Protein AF-A0ABD2RTB3-F1 (afdb_monomer)

Foldseek 3Di:
DADDPVCLVVLVSLLVLLLVLVVDDPPPVVSVNSNVVSLVSLVVCLVVDPDPLSSLSSVVCNVPHPVRDQPLRVLVSVLVSLVPDPPHDPVVSVVSVVVNVVLVVVLVVLLVVLVVVVVVVVCCVVPVQADPCLVVLLVVLCSVPSDPVCSVVSSVSSVVVRVVSRVVSCVPPNDDPVVVVVVVVVVVD

Structure (mmCIF, N/CA/C/O backbone):
data_AF-A0ABD2RTB3-F1
#
_entry.id   AF-A0ABD2RTB3-F1
#
loop_
_atom_site.group_PDB
_atom_site.id
_atom_site.type_symbol
_atom_site.label_atom_id
_atom_site.label_alt_id
_atom_site.label_comp_id
_atom_site.label_asym_id
_atom_site.label_entity_id
_atom_site.label_seq_id
_atom_site.pdbx_PDB_ins_code
_atom_site.Cartn_x
_atom_site.Cartn_y
_atom_site.Cartn_z
_atom_site.occupancy
_atom_site.B_iso_or_equiv
_atom_site.auth_seq_id
_atom_site.auth_comp_id
_atom_site.auth_asym_id
_atom_site.auth_atom_id
_atom_site.pdbx_PDB_model_num
ATOM 1 N N . GLY A 1 1 ? -28.458 20.791 12.649 1.00 72.00 1 GLY A N 1
ATOM 2 C CA . GLY A 1 1 ? -28.365 19.495 13.329 1.00 72.00 1 GLY A CA 1
ATOM 3 C C . GLY A 1 1 ? -26.913 19.158 13.530 1.00 72.00 1 GLY A C 1
ATOM 4 O O . GLY A 1 1 ? -26.347 18.550 12.646 1.00 72.00 1 GLY A O 1
ATOM 5 N N . LYS A 1 2 ? -26.315 19.582 14.648 1.00 83.44 2 LYS A N 1
ATOM 6 C CA . LYS A 1 2 ? -24.920 19.248 14.976 1.00 83.44 2 LYS A CA 1
ATOM 7 C C . LYS A 1 2 ? -24.853 17.899 15.695 1.00 83.44 2 LYS A C 1
ATOM 9 O O . LYS A 1 2 ? -25.836 17.495 16.325 1.00 83.44 2 LYS A O 1
ATOM 14 N N . PHE A 1 3 ? -23.696 17.241 15.645 1.00 89.69 3 PHE A N 1
ATOM 15 C CA . PHE A 1 3 ? -23.421 16.074 16.483 1.00 89.69 3 PHE A CA 1
ATOM 16 C C . PHE A 1 3 ? -23.578 16.431 17.966 1.00 89.69 3 PHE A C 1
ATOM 18 O O . PHE A 1 3 ? -23.213 17.523 18.401 1.00 89.69 3 PHE A O 1
ATOM 25 N N . LYS A 1 4 ? -24.170 15.516 18.741 1.00 86.31 4 LYS A N 1
ATOM 26 C CA . LYS A 1 4 ? -24.373 15.718 20.179 1.00 86.31 4 LYS A CA 1
ATOM 27 C C . LYS A 1 4 ? -23.021 15.701 20.885 1.00 86.31 4 LYS A C 1
ATOM 29 O O . LYS A 1 4 ? -22.257 14.758 20.700 1.00 86.31 4 LYS A O 1
ATOM 34 N N . GLU A 1 5 ? -22.777 16.662 21.771 1.00 81.25 5 GLU A N 1
ATOM 35 C CA . GLU A 1 5 ? -21.548 16.706 22.579 1.00 81.25 5 GLU A CA 1
ATOM 36 C C . GLU A 1 5 ? -21.357 15.443 23.425 1.00 81.25 5 GLU A C 1
ATOM 38 O O . GLU A 1 5 ? -20.234 15.023 23.663 1.00 81.25 5 GLU A O 1
ATOM 43 N N . THR A 1 6 ? -22.435 14.752 23.805 1.00 84.50 6 THR A N 1
ATOM 44 C CA . THR A 1 6 ? -22.351 13.480 24.539 1.00 84.50 6 THR A CA 1
ATOM 45 C C . THR A 1 6 ? -21.590 12.387 23.784 1.00 84.50 6 THR A C 1
ATOM 47 O O . THR A 1 6 ? -21.065 11.481 24.422 1.00 84.50 6 THR A O 1
ATOM 50 N N . VAL A 1 7 ? -21.517 12.462 22.446 1.00 83.31 7 VAL A N 1
ATOM 51 C CA . VAL A 1 7 ? -20.750 11.521 21.606 1.00 83.31 7 VAL A CA 1
ATOM 52 C C . VAL A 1 7 ? -19.245 11.657 21.855 1.00 83.31 7 VAL A C 1
ATOM 54 O O . VAL A 1 7 ? -18.504 10.702 21.666 1.00 83.31 7 VAL A O 1
ATOM 57 N N . THR A 1 8 ? -18.785 12.809 22.348 1.00 85.69 8 THR A N 1
ATOM 58 C CA . THR A 1 8 ? -17.354 13.073 22.573 1.00 85.69 8 THR A CA 1
ATOM 59 C C . THR A 1 8 ? -16.739 12.230 23.692 1.00 85.69 8 THR A C 1
ATOM 61 O O . THR A 1 8 ? -15.528 12.026 23.712 1.00 85.69 8 THR A O 1
ATOM 64 N N . ASN A 1 9 ? -17.570 11.683 24.585 1.00 87.69 9 ASN A N 1
ATOM 65 C CA . ASN A 1 9 ? -17.131 10.800 25.665 1.00 87.69 9 ASN A CA 1
ATOM 66 C C . ASN A 1 9 ? -16.846 9.366 25.184 1.00 87.69 9 ASN A C 1
ATOM 68 O O . ASN A 1 9 ? -16.162 8.616 25.879 1.00 87.69 9 ASN A O 1
ATOM 72 N N . ASP A 1 10 ? -17.370 8.973 24.019 1.00 93.06 10 ASP A N 1
ATOM 73 C CA . ASP A 1 10 ? -17.144 7.657 23.425 1.00 93.06 10 ASP A CA 1
ATOM 74 C C . ASP A 1 10 ? -16.030 7.734 22.376 1.00 93.06 10 ASP A C 1
ATOM 76 O O . ASP A 1 10 ? -16.262 7.918 21.181 1.00 93.06 10 ASP A O 1
ATOM 80 N N . VAL A 1 11 ? -14.790 7.588 22.840 1.00 93.69 11 VAL A N 1
ATOM 81 C CA . VAL A 1 11 ? -13.587 7.646 21.993 1.00 93.69 11 VAL A CA 1
ATOM 82 C C . VAL A 1 11 ? -13.609 6.587 20.892 1.00 93.69 11 VAL A C 1
ATOM 84 O O . VAL A 1 11 ? -13.185 6.852 19.768 1.00 93.69 11 VAL A O 1
ATOM 87 N N . GLN A 1 12 ? -14.118 5.391 21.191 1.00 93.69 12 GLN A N 1
ATOM 88 C CA . GLN A 1 12 ? -14.174 4.298 20.224 1.00 93.69 12 GLN A CA 1
ATOM 89 C C . GLN A 1 12 ? -15.264 4.544 19.172 1.00 93.69 12 GLN A C 1
ATOM 91 O O . GLN A 1 12 ? -15.049 4.286 17.983 1.00 93.69 12 GLN A O 1
ATOM 96 N N . GLY A 1 13 ? -16.401 5.106 19.586 1.00 95.69 13 GLY A N 1
ATOM 97 C CA . GLY A 1 13 ? -17.440 5.605 18.689 1.00 95.69 13 GLY A CA 1
ATOM 98 C C . GLY A 1 13 ? -16.937 6.732 17.783 1.00 95.69 13 GLY A C 1
ATOM 99 O O . GL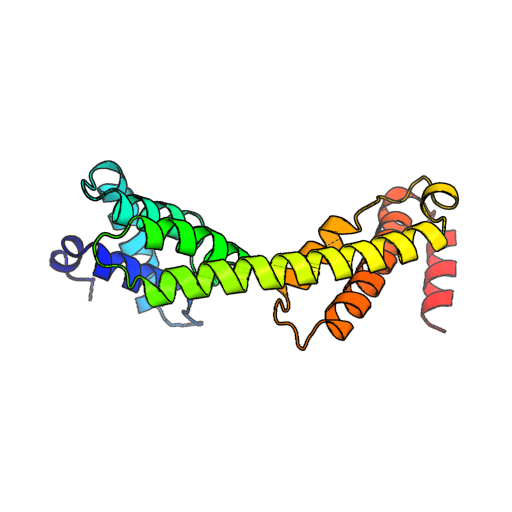Y A 1 13 ? -17.163 6.685 16.573 1.00 95.69 13 GLY A O 1
ATOM 100 N N . LEU A 1 14 ? -16.188 7.697 18.331 1.00 96.62 14 LEU A N 1
ATOM 101 C CA . LEU A 1 14 ? -15.546 8.766 17.554 1.00 96.62 14 LEU A CA 1
ATOM 102 C C . LEU A 1 14 ? -14.559 8.215 16.523 1.00 96.62 14 LEU A C 1
ATOM 104 O O . LEU A 1 14 ? -14.602 8.626 15.367 1.00 96.62 14 LEU A O 1
ATOM 108 N N . LEU A 1 15 ? -13.699 7.274 16.920 1.00 97.12 15 LEU A N 1
ATOM 109 C CA . LEU A 1 15 ? -12.742 6.633 16.018 1.00 97.12 15 LEU A CA 1
ATOM 110 C C . LEU A 1 15 ? -13.452 5.856 14.899 1.00 97.12 15 LEU A C 1
ATOM 112 O O . LEU A 1 15 ? -13.062 5.930 13.736 1.00 97.12 15 LEU A O 1
ATOM 116 N N . SER A 1 16 ? -14.540 5.160 15.228 1.00 97.69 16 SER A N 1
ATOM 117 C CA . SER A 1 16 ? -15.345 4.437 14.236 1.00 97.69 16 SER A CA 1
ATOM 118 C C . SER A 1 16 ? -16.019 5.391 13.245 1.00 97.69 16 SER A C 1
ATOM 120 O O . SER A 1 16 ? -16.038 5.124 12.044 1.00 97.69 16 SER A O 1
ATOM 122 N N . LEU A 1 17 ? -16.545 6.522 13.728 1.00 97.56 17 LEU A N 1
ATOM 123 C CA . LEU A 1 17 ? -17.141 7.558 12.883 1.00 97.56 17 LEU A CA 1
ATOM 124 C C . LEU A 1 17 ? -16.088 8.247 12.001 1.00 97.56 17 LEU A C 1
ATOM 126 O O . LEU A 1 17 ? -16.362 8.504 10.830 1.00 97.56 17 LEU A O 1
ATOM 130 N N . TYR A 1 18 ? -14.885 8.485 12.532 1.00 98.06 18 TYR A N 1
ATOM 131 C CA . TYR A 1 18 ? -13.741 8.992 11.776 1.00 98.06 18 TYR A CA 1
ATOM 132 C C . TYR A 1 18 ? -13.426 8.075 10.590 1.00 98.06 18 TYR A C 1
ATOM 134 O O . TYR A 1 18 ? -13.451 8.521 9.443 1.00 98.06 18 TYR A O 1
ATOM 142 N N . GLU A 1 19 ? -13.233 6.777 10.834 1.00 98.25 19 GLU A N 1
ATOM 143 C CA . GLU A 1 19 ? -12.938 5.809 9.771 1.00 98.25 19 GLU A CA 1
ATOM 144 C C . GLU A 1 19 ? -14.079 5.693 8.751 1.00 98.25 19 GLU A C 1
ATOM 146 O O . GLU A 1 19 ? -13.837 5.654 7.543 1.00 98.25 19 GLU A O 1
ATOM 151 N N . ALA A 1 20 ? -15.335 5.708 9.213 1.00 98.19 20 ALA A N 1
ATOM 152 C CA . ALA A 1 20 ? -16.505 5.688 8.339 1.00 98.19 20 ALA A CA 1
ATOM 153 C C . ALA A 1 20 ? -16.591 6.938 7.446 1.00 98.19 20 ALA A C 1
ATOM 155 O O . ALA A 1 20 ? -16.924 6.833 6.267 1.00 98.19 20 ALA A O 1
ATOM 156 N N . SER A 1 21 ? -16.242 8.117 7.966 1.00 97.88 21 SER A N 1
ATOM 157 C CA . SER A 1 21 ? -16.291 9.377 7.209 1.00 97.88 21 SER A CA 1
ATOM 158 C C . SER A 1 21 ? -15.274 9.450 6.056 1.00 97.88 21 SER A C 1
ATOM 160 O O . SER A 1 21 ? -15.466 10.205 5.098 1.00 97.88 21 SER A O 1
ATOM 162 N N . HIS A 1 22 ? -14.228 8.614 6.071 1.00 97.88 22 HIS A N 1
ATOM 163 C CA . HIS A 1 22 ? -13.297 8.454 4.942 1.00 97.88 22 HIS A CA 1
ATOM 164 C C . HIS A 1 22 ? -13.867 7.628 3.781 1.00 97.88 22 HIS A C 1
ATOM 166 O O . HIS A 1 22 ? -13.254 7.570 2.715 1.00 97.88 22 HIS A O 1
ATOM 172 N N . LEU A 1 23 ? -15.036 6.999 3.953 1.00 97.62 23 LEU A N 1
ATOM 173 C CA . LEU A 1 23 ? -15.777 6.324 2.879 1.00 97.62 23 LEU A CA 1
ATOM 174 C C . LEU A 1 23 ? -16.795 7.227 2.170 1.00 97.62 23 LEU A C 1
ATOM 176 O O . LEU A 1 23 ? -17.450 6.750 1.242 1.00 97.62 23 LEU A O 1
ATOM 180 N N . ARG A 1 24 ? -16.926 8.491 2.590 1.00 97.19 24 ARG A N 1
ATOM 181 C CA . ARG A 1 24 ? -17.917 9.421 2.041 1.00 97.19 24 ARG A CA 1
ATOM 182 C C . ARG A 1 24 ? -17.803 9.602 0.528 1.00 97.19 24 ARG A C 1
ATOM 184 O O . ARG A 1 24 ? -16.709 9.544 -0.043 1.00 97.19 24 ARG A O 1
ATOM 191 N N . VAL A 1 25 ? -18.934 9.883 -0.106 1.00 96.94 25 VAL A N 1
ATOM 192 C CA . VAL A 1 25 ? -19.039 10.264 -1.518 1.00 96.94 25 VAL A CA 1
ATOM 193 C C . VAL A 1 25 ? -19.439 11.736 -1.663 1.00 96.94 25 VAL A C 1
ATOM 195 O O . VAL A 1 25 ? -19.538 12.477 -0.686 1.00 96.94 25 VAL A O 1
ATOM 198 N N . ARG A 1 26 ? -19.595 12.196 -2.910 1.00 96.81 26 ARG A N 1
ATOM 199 C CA . ARG A 1 26 ? -20.037 13.570 -3.187 1.00 96.81 26 ARG A CA 1
ATOM 200 C C . ARG A 1 26 ? -21.426 13.806 -2.595 1.00 96.81 26 ARG A C 1
ATOM 202 O O . ARG A 1 26 ? -22.250 12.898 -2.589 1.00 96.81 26 ARG A O 1
ATOM 209 N N . ASP A 1 27 ? -21.647 15.036 -2.141 1.00 95.69 27 ASP A N 1
ATOM 210 C CA . ASP A 1 27 ? -22.925 15.531 -1.617 1.00 95.69 27 ASP A CA 1
ATOM 211 C C . ASP A 1 27 ? -23.380 14.895 -0.282 1.00 95.69 27 ASP A C 1
ATOM 213 O O . ASP A 1 27 ? -24.517 15.077 0.148 1.00 95.69 27 ASP A O 1
ATOM 217 N N . GLU A 1 28 ? -22.481 14.208 0.437 1.00 97.31 28 GLU A N 1
ATOM 218 C CA . GLU A 1 28 ? -22.715 13.717 1.804 1.00 97.31 28 GLU A CA 1
ATOM 219 C C . GLU A 1 28 ? -22.217 14.718 2.865 1.00 97.31 28 GLU A C 1
ATOM 221 O O . GLU A 1 28 ? -21.271 14.445 3.609 1.00 97.31 28 GLU A O 1
ATOM 226 N N . GLU A 1 29 ? -22.867 15.887 2.957 1.00 96.25 29 GLU A N 1
ATOM 227 C CA . GLU A 1 29 ? -22.485 16.980 3.880 1.00 96.25 29 GLU A CA 1
ATOM 228 C C . GLU A 1 29 ? -22.327 16.510 5.337 1.00 96.25 29 GLU A C 1
ATOM 230 O O . GLU A 1 29 ? -21.379 16.889 6.023 1.00 96.25 29 GLU A O 1
ATOM 235 N N . ILE A 1 30 ? -23.199 15.604 5.795 1.00 96.50 30 ILE A N 1
ATOM 236 C CA . ILE A 1 30 ? -23.146 15.056 7.157 1.00 96.50 30 ILE A CA 1
ATOM 237 C C . ILE A 1 30 ? -21.841 14.302 7.453 1.00 96.50 30 ILE A C 1
ATOM 239 O O . ILE A 1 30 ? -21.379 14.317 8.594 1.00 96.50 30 ILE A O 1
ATOM 243 N N . LEU A 1 31 ? -21.227 13.651 6.457 1.00 97.19 31 LEU A N 1
ATOM 244 C CA . LEU A 1 31 ? -19.958 12.941 6.640 1.00 97.19 31 LEU A CA 1
AT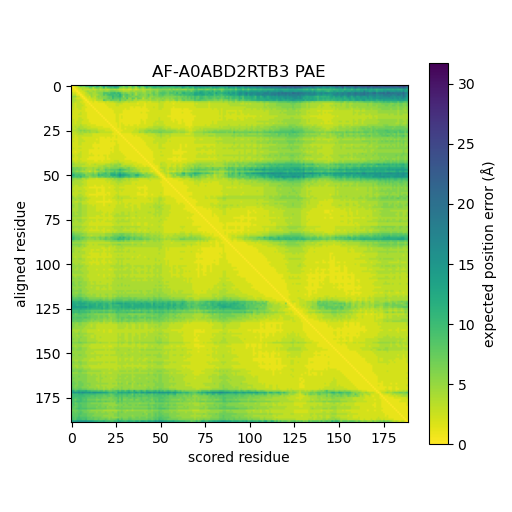OM 245 C C . LEU A 1 31 ? -18.749 13.877 6.545 1.00 97.19 31 LEU A C 1
ATOM 247 O O . LEU A 1 31 ? -17.733 13.603 7.180 1.00 97.19 31 LEU A O 1
ATOM 251 N N . GLU A 1 32 ? -18.857 14.996 5.825 1.00 96.75 32 GLU A N 1
ATOM 252 C CA . GLU A 1 32 ? -17.848 16.064 5.868 1.00 96.75 32 GLU A CA 1
ATOM 253 C C . GLU A 1 32 ? -17.836 16.746 7.249 1.00 96.75 32 GLU A C 1
ATOM 255 O O . GLU A 1 32 ? -16.777 16.932 7.861 1.00 96.75 32 GLU A O 1
ATOM 260 N N . GLU A 1 33 ? -19.025 17.029 7.796 1.00 96.25 33 GLU A N 1
ATOM 261 C CA . GLU A 1 33 ? -19.177 17.505 9.173 1.00 96.25 33 GLU A CA 1
ATOM 262 C C . GLU A 1 33 ? -18.658 16.473 10.185 1.00 96.25 33 GLU A C 1
ATOM 264 O O . GLU A 1 33 ? -17.962 16.843 11.132 1.00 96.25 33 GLU A O 1
ATOM 269 N N . ALA A 1 34 ? -18.949 15.180 9.980 1.00 96.81 34 ALA A N 1
ATOM 270 C CA . ALA A 1 34 ? -18.477 14.102 10.850 1.00 96.81 34 ALA A CA 1
ATOM 271 C C . ALA A 1 34 ? -16.949 13.995 10.861 1.00 96.81 34 ALA A C 1
ATOM 273 O O . ALA A 1 34 ? -16.360 13.834 11.932 1.00 96.81 34 ALA A O 1
ATOM 274 N N . LEU A 1 35 ? -16.300 14.108 9.699 1.00 97.31 35 LEU A N 1
ATOM 275 C CA . LEU A 1 35 ? -14.842 14.067 9.609 1.00 97.31 35 LEU A CA 1
ATOM 276 C C . LEU A 1 35 ? -14.222 15.234 10.386 1.00 97.31 35 LEU A C 1
ATOM 278 O O . LEU A 1 35 ? -13.362 15.023 11.238 1.00 97.31 35 LEU A O 1
ATOM 282 N N . THR A 1 36 ? -14.704 16.457 10.148 1.00 96.44 36 THR A N 1
ATOM 283 C CA . THR A 1 36 ? -14.207 17.655 10.847 1.00 96.44 36 THR A CA 1
ATOM 284 C C . THR A 1 36 ? -14.428 17.551 12.358 1.00 96.44 36 THR A C 1
ATOM 286 O O . THR A 1 36 ? -13.528 17.833 13.156 1.00 96.44 36 THR A O 1
ATOM 289 N N . PHE A 1 37 ? -15.617 17.099 12.764 1.00 96.44 37 PHE A N 1
ATOM 290 C CA . PHE A 1 37 ? -15.975 16.901 14.164 1.00 96.44 37 PHE A CA 1
ATOM 291 C C . PHE A 1 37 ? -15.070 15.862 14.834 1.00 96.44 37 PHE A C 1
ATOM 293 O O . PHE A 1 37 ? -14.528 16.126 15.907 1.00 96.44 37 PHE A O 1
ATOM 300 N N . THR A 1 38 ? -14.879 14.698 14.213 1.00 97.19 38 THR A N 1
ATOM 301 C CA . THR A 1 38 ? -14.088 13.607 14.797 1.00 97.19 38 THR A CA 1
ATOM 302 C C . THR A 1 38 ? -12.599 13.928 14.860 1.00 97.19 38 THR A C 1
ATOM 304 O O . THR A 1 38 ? -12.015 13.682 15.910 1.00 97.19 38 THR A O 1
ATOM 307 N N . ILE A 1 39 ? -12.002 14.546 13.829 1.00 97.31 39 ILE A N 1
ATOM 308 C CA . ILE A 1 39 ? -10.598 15.009 13.864 1.00 97.31 39 ILE A CA 1
ATOM 309 C C . ILE A 1 39 ? -10.373 15.917 15.075 1.00 97.31 39 ILE A C 1
ATOM 311 O O . ILE A 1 39 ? -9.536 15.613 15.922 1.00 97.31 39 ILE A O 1
ATOM 315 N N . THR A 1 40 ? -11.188 16.970 15.201 1.00 96.06 40 THR A N 1
ATOM 316 C CA . THR A 1 40 ? -11.067 17.963 16.282 1.00 96.06 40 THR A CA 1
ATOM 317 C C . THR A 1 40 ? -11.065 17.305 17.664 1.00 96.06 40 THR A C 1
ATOM 319 O O . THR A 1 40 ? -10.230 17.609 18.516 1.00 96.06 40 THR A O 1
ATOM 322 N N . HIS A 1 41 ? -11.996 16.376 17.898 1.00 95.62 41 HIS A N 1
ATOM 323 C CA . HIS A 1 41 ? -12.130 15.742 19.206 1.00 95.62 41 HIS A CA 1
ATOM 324 C C . HIS A 1 41 ? -11.046 14.693 19.454 1.00 95.62 41 HIS A C 1
ATOM 326 O O . HIS A 1 41 ? -10.470 14.693 20.541 1.00 95.62 41 HIS A O 1
ATOM 332 N N . LEU A 1 42 ? -10.718 13.851 18.468 1.00 96.44 42 LEU A N 1
ATOM 333 C CA . LEU A 1 42 ? -9.671 12.832 18.593 1.00 96.44 42 LEU A CA 1
ATOM 334 C C . LEU A 1 42 ? -8.296 13.466 18.864 1.00 96.44 42 LEU A C 1
ATOM 336 O O . LEU A 1 42 ? -7.591 13.008 19.764 1.00 96.44 42 LEU A O 1
ATOM 340 N N . GLU A 1 43 ? -7.944 14.556 18.176 1.00 96.44 43 GLU A N 1
ATOM 341 C CA . GLU A 1 43 ? -6.702 15.307 18.427 1.00 96.44 43 GLU A CA 1
ATOM 342 C C . GLU A 1 43 ? -6.658 15.910 19.837 1.00 96.44 43 GLU A C 1
ATOM 344 O O . GLU A 1 43 ? -5.615 15.891 20.493 1.00 96.44 43 GLU A O 1
ATOM 349 N N . SER A 1 44 ? -7.793 16.404 20.341 1.00 94.44 44 SER A N 1
ATOM 350 C CA . SER A 1 44 ? -7.858 17.012 21.676 1.00 94.44 44 SER A CA 1
ATOM 351 C C . SER A 1 44 ? -7.680 16.001 22.818 1.00 94.44 44 SER A C 1
ATOM 353 O O . SER A 1 44 ? -7.127 16.342 23.867 1.00 94.44 44 SER A O 1
ATOM 355 N N . ILE A 1 45 ? -8.121 14.752 22.627 1.00 93.81 45 ILE A N 1
ATOM 356 C CA . ILE A 1 45 ? -8.134 13.731 23.687 1.00 93.81 45 ILE A CA 1
ATOM 357 C C . ILE A 1 45 ? -6.942 12.773 23.635 1.00 93.81 45 ILE A C 1
ATOM 359 O O . ILE A 1 45 ? -6.602 12.204 24.672 1.00 93.81 45 ILE A O 1
ATOM 363 N N . VAL A 1 46 ? -6.289 12.586 22.478 1.00 93.19 46 VAL A N 1
ATOM 364 C CA . VAL A 1 46 ? -5.264 11.537 22.276 1.00 93.19 46 VAL A CA 1
ATOM 365 C C . VAL A 1 46 ? -4.107 11.615 23.279 1.00 93.19 46 VAL A C 1
ATOM 367 O O . VAL A 1 46 ? -3.610 10.589 23.750 1.00 93.19 46 VAL A O 1
ATOM 370 N N . SER A 1 47 ? -3.697 12.824 23.671 1.00 90.56 47 SER A N 1
ATOM 371 C CA . SER A 1 47 ? -2.635 13.041 24.661 1.00 90.56 47 SER A CA 1
ATOM 372 C C . SER A 1 47 ? -3.022 12.522 26.051 1.00 90.56 47 SER A C 1
ATOM 374 O O . SER A 1 47 ? -2.171 11.942 26.732 1.00 90.56 47 SER A O 1
ATOM 376 N N . ASN A 1 48 ? -4.304 12.637 26.408 1.00 90.69 48 ASN A N 1
ATOM 377 C CA . ASN A 1 48 ? -4.881 12.335 27.719 1.00 90.69 48 ASN A CA 1
ATOM 378 C C . ASN A 1 48 ? -5.437 10.904 27.848 1.00 90.69 48 ASN A C 1
ATOM 380 O O . ASN A 1 48 ? -5.890 10.521 28.926 1.00 90.69 48 ASN A O 1
ATOM 384 N N . LEU A 1 49 ? -5.410 10.099 26.779 1.00 90.19 49 LEU A N 1
ATOM 385 C CA . LEU 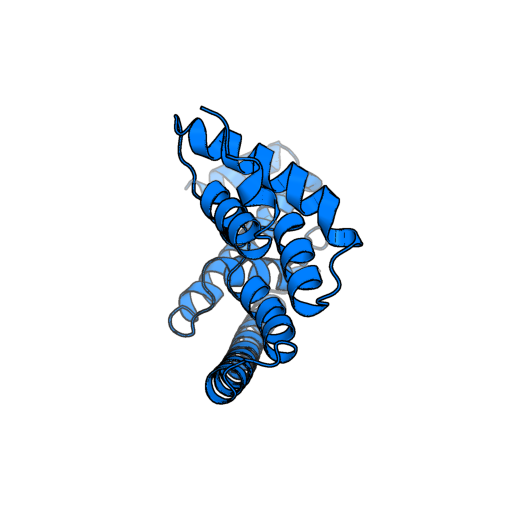A 1 49 ? -5.853 8.704 26.832 1.00 90.19 49 LEU A CA 1
ATOM 386 C C . LEU A 1 49 ? -4.938 7.871 27.739 1.00 90.19 49 LEU A C 1
ATOM 388 O O . LEU A 1 49 ? -3.736 7.756 27.496 1.00 90.19 49 LEU A O 1
ATOM 392 N N . SER A 1 50 ? -5.532 7.255 28.763 1.00 85.50 50 SER A N 1
ATOM 393 C CA . SER A 1 50 ? -4.853 6.354 29.704 1.00 85.50 50 SER A CA 1
ATOM 394 C C . SER A 1 50 ? -4.651 4.942 29.146 1.00 85.50 50 SER A C 1
ATOM 396 O O . SER A 1 50 ? -3.709 4.253 29.530 1.00 85.50 50 SER A O 1
ATOM 398 N N . ASN A 1 51 ? -5.515 4.504 28.225 1.00 83.06 51 ASN A N 1
ATOM 399 C CA . ASN A 1 51 ? -5.383 3.218 27.549 1.00 83.06 51 ASN A CA 1
ATOM 400 C C . ASN A 1 51 ? -4.349 3.321 26.417 1.00 83.06 51 ASN A C 1
ATOM 402 O O . ASN A 1 51 ? -4.609 3.938 25.383 1.00 83.06 51 ASN A O 1
ATOM 406 N N . ASN A 1 52 ? -3.195 2.674 26.601 1.00 85.00 52 ASN A N 1
ATOM 407 C CA . ASN A 1 52 ? -2.102 2.689 25.629 1.00 85.00 52 ASN A CA 1
ATOM 408 C C . ASN A 1 52 ? -2.493 2.088 24.269 1.00 85.00 52 ASN A C 1
ATOM 410 O O . ASN A 1 52 ? -2.096 2.633 23.243 1.00 85.00 52 ASN A O 1
ATOM 414 N N . SER A 1 53 ? -3.284 1.008 24.236 1.00 86.00 53 SER A N 1
ATOM 415 C CA . SER A 1 53 ? -3.711 0.376 22.977 1.00 86.00 53 SER A CA 1
ATOM 416 C C . SER A 1 53 ? -4.615 1.310 22.175 1.00 86.00 53 SER A C 1
ATOM 418 O O . SER A 1 53 ? -4.349 1.575 21.005 1.00 86.00 53 SER A O 1
ATOM 420 N N . LEU A 1 54 ? -5.642 1.874 22.820 1.00 89.44 54 LEU A N 1
ATOM 421 C CA . LEU A 1 54 ? -6.568 2.808 22.173 1.00 89.44 54 LEU A CA 1
ATOM 422 C C . LEU A 1 54 ? -5.857 4.095 21.731 1.00 89.44 54 LEU A C 1
ATOM 424 O O . LEU A 1 54 ? -6.133 4.624 20.659 1.00 89.44 54 LEU A O 1
ATOM 428 N N . LYS A 1 55 ? -4.902 4.581 22.529 1.00 92.75 55 LYS A N 1
ATOM 429 C CA . LYS A 1 55 ? -4.076 5.739 22.173 1.00 92.75 55 LYS A CA 1
ATOM 430 C C . LYS A 1 55 ? -3.267 5.500 20.900 1.00 92.75 55 LYS A C 1
ATOM 432 O O . LYS A 1 55 ? -3.206 6.387 20.049 1.00 92.75 55 LYS A O 1
ATOM 437 N N . VAL A 1 56 ? -2.666 4.317 20.755 1.00 92.50 56 VAL A N 1
ATOM 438 C CA . VAL A 1 56 ? -1.951 3.936 19.529 1.00 92.50 56 VAL A CA 1
ATOM 439 C C . VAL A 1 56 ? -2.918 3.844 18.349 1.00 92.50 56 VAL A C 1
ATOM 441 O O . VAL A 1 56 ? -2.610 4.395 17.299 1.00 92.50 56 VAL A O 1
ATOM 444 N N . GLU A 1 57 ? -4.097 3.238 18.515 1.00 93.31 57 GLU A N 1
ATOM 445 C CA . GLU A 1 57 ? -5.110 3.162 17.448 1.00 93.31 57 GLU A CA 1
ATOM 446 C C . GLU A 1 57 ? -5.544 4.541 16.946 1.00 93.31 57 GLU A C 1
ATOM 448 O O . GLU A 1 57 ? -5.512 4.789 15.742 1.00 93.31 57 GLU A O 1
ATOM 453 N N . VAL A 1 58 ? -5.879 5.460 17.857 1.00 95.56 58 VAL A N 1
ATOM 454 C CA . VAL A 1 58 ? -6.261 6.836 17.502 1.00 95.56 58 VAL A CA 1
ATOM 455 C C . VAL A 1 58 ? -5.111 7.567 16.805 1.00 95.56 58 VAL A C 1
ATOM 457 O O . VAL A 1 58 ? -5.329 8.235 15.798 1.00 95.56 58 VAL A O 1
ATOM 460 N N . THR A 1 59 ? -3.881 7.419 17.305 1.00 95.44 59 THR A N 1
ATOM 461 C CA . THR A 1 59 ? -2.697 8.063 16.709 1.00 95.44 59 THR A CA 1
ATOM 462 C C . THR A 1 59 ? -2.436 7.554 15.290 1.00 95.44 59 THR A C 1
ATOM 464 O O . THR A 1 59 ? -2.178 8.344 14.382 1.00 95.44 59 THR A O 1
ATOM 467 N N . GLU A 1 60 ? -2.521 6.239 15.081 1.00 94.25 60 GLU A N 1
ATOM 468 C CA . GLU A 1 60 ? -2.325 5.630 13.765 1.00 94.25 60 GLU A CA 1
ATOM 469 C C . GLU A 1 60 ? -3.429 6.033 12.783 1.00 94.25 60 GLU A C 1
ATOM 471 O O . GLU A 1 60 ? -3.112 6.378 11.647 1.00 94.25 60 GLU A O 1
ATOM 476 N N . ALA A 1 61 ? -4.693 6.059 13.218 1.00 95.81 61 ALA A N 1
ATOM 477 C CA . ALA A 1 61 ? -5.820 6.473 12.385 1.00 95.81 61 ALA A CA 1
ATOM 478 C C . ALA A 1 61 ? -5.707 7.941 11.949 1.00 95.81 61 ALA A C 1
ATOM 480 O O . ALA A 1 61 ? -5.828 8.226 10.760 1.00 95.81 61 ALA A O 1
ATOM 481 N N . LEU A 1 62 ? -5.390 8.856 12.879 1.00 96.56 62 LEU A N 1
ATOM 482 C CA . LEU A 1 62 ? -5.165 10.277 12.572 1.00 96.56 62 LEU A CA 1
ATOM 483 C C . LEU A 1 62 ? -4.003 10.485 11.588 1.00 96.56 62 LEU A C 1
ATOM 485 O O . LEU A 1 62 ? -4.051 11.403 10.773 1.00 96.56 62 LEU A O 1
ATOM 489 N N . SER A 1 63 ? -2.974 9.631 11.639 1.00 95.94 63 SER A N 1
ATOM 490 C CA . SER A 1 63 ? -1.872 9.666 10.673 1.00 95.94 63 SER A CA 1
ATOM 491 C C . SER A 1 63 ? -2.262 9.094 9.312 1.00 95.94 63 SER A C 1
ATOM 493 O O . SER A 1 63 ? -1.829 9.627 8.292 1.00 95.94 63 SER A O 1
ATOM 495 N N . GLN A 1 64 ? -2.981 7.973 9.282 1.00 95.88 64 GLN A N 1
ATOM 496 C CA . GLN A 1 64 ? -3.380 7.298 8.056 1.00 95.88 64 GLN A CA 1
ATOM 497 C C . GLN A 1 64 ? -4.662 6.483 8.307 1.00 95.88 64 GLN A C 1
ATOM 499 O O . GLN A 1 64 ? -4.588 5.412 8.917 1.00 95.88 64 GLN A O 1
ATOM 504 N N . PRO A 1 65 ? -5.820 6.908 7.776 1.00 96.75 65 PRO A N 1
ATOM 505 C CA . PRO A 1 65 ? -7.065 6.176 7.970 1.00 96.75 65 PRO A CA 1
ATOM 506 C C . PRO A 1 65 ? -7.023 4.814 7.271 1.00 96.75 65 PRO A C 1
ATOM 508 O O . PRO A 1 65 ? -6.329 4.623 6.257 1.00 96.75 65 PRO A O 1
ATOM 511 N N . ILE A 1 66 ? -7.811 3.858 7.766 1.00 96.75 66 ILE A N 1
ATOM 512 C CA . ILE A 1 66 ? -7.875 2.481 7.248 1.00 96.75 66 ILE A CA 1
ATOM 513 C C . ILE A 1 66 ? -8.173 2.488 5.750 1.00 96.75 66 ILE A C 1
ATOM 515 O O . 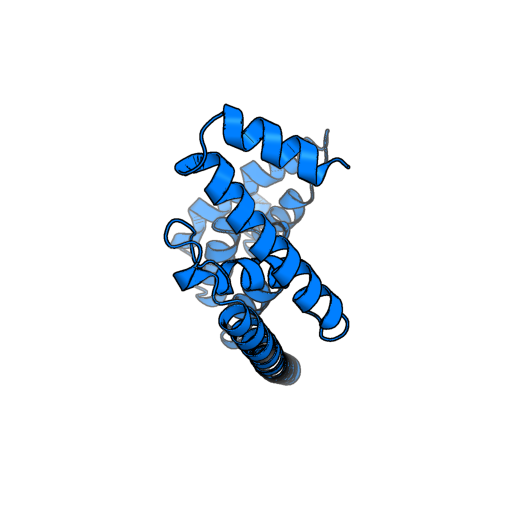ILE A 1 66 ? -7.511 1.790 4.980 1.00 96.75 66 ILE A O 1
ATOM 519 N N . ARG A 1 67 ? -9.124 3.323 5.314 1.00 96.44 67 ARG A N 1
ATOM 520 C CA . ARG A 1 67 ? -9.542 3.419 3.906 1.00 96.44 67 ARG A CA 1
ATOM 521 C C . ARG A 1 67 ? -8.406 3.817 2.957 1.00 96.44 67 ARG A C 1
ATOM 523 O O . ARG A 1 67 ? -8.430 3.423 1.794 1.00 96.44 67 ARG A O 1
ATOM 530 N N . MET A 1 68 ? -7.427 4.580 3.436 1.00 95.75 68 MET A N 1
ATOM 531 C CA . MET A 1 68 ? -6.283 5.042 2.643 1.00 95.75 68 MET A CA 1
ATOM 532 C C . MET A 1 68 ? -5.024 4.200 2.884 1.00 95.75 68 MET A C 1
ATOM 534 O O . MET A 1 68 ? -3.959 4.517 2.359 1.00 95.75 68 MET A O 1
ATOM 538 N N . THR A 1 69 ? -5.110 3.146 3.695 1.00 95.81 69 THR A N 1
ATOM 539 C CA . THR A 1 69 ? -3.964 2.316 4.066 1.00 95.81 69 THR A CA 1
ATOM 540 C C . THR A 1 69 ? -3.873 1.084 3.173 1.00 95.81 69 THR A C 1
ATOM 542 O O . THR A 1 69 ? -4.837 0.338 3.011 1.00 95.81 69 THR A O 1
ATOM 545 N N . LEU A 1 70 ? -2.678 0.802 2.638 1.00 96.62 70 LEU A N 1
ATOM 546 C CA . LEU A 1 70 ? -2.435 -0.449 1.915 1.00 96.62 70 LEU A CA 1
ATOM 547 C C . LEU A 1 70 ? -2.701 -1.650 2.840 1.00 96.62 70 LEU A C 1
ATOM 549 O O . LEU A 1 70 ? -2.093 -1.710 3.916 1.00 96.62 70 LEU A O 1
ATOM 553 N N . PRO A 1 71 ? -3.504 -2.651 2.429 1.00 96.88 71 PRO A N 1
ATOM 554 C CA . PRO A 1 71 ? -3.951 -3.722 3.322 1.00 96.88 71 PRO A CA 1
ATOM 555 C C . PRO A 1 71 ? -2.823 -4.429 4.074 1.00 96.88 71 PRO A C 1
ATOM 557 O O . PRO A 1 71 ? -2.955 -4.740 5.254 1.00 96.88 71 PRO A O 1
ATOM 560 N N . ARG A 1 72 ? -1.669 -4.647 3.429 1.00 97.12 72 ARG A N 1
ATOM 561 C CA . ARG A 1 72 ? -0.517 -5.285 4.082 1.00 97.12 72 ARG A CA 1
ATOM 562 C C . ARG A 1 72 ? 0.216 -4.411 5.081 1.00 97.12 72 ARG A C 1
ATOM 564 O O . ARG A 1 72 ? 0.697 -4.940 6.081 1.00 97.12 72 ARG A O 1
ATOM 571 N N . MET A 1 73 ? 0.287 -3.109 4.828 1.00 95.56 73 MET A N 1
ATOM 572 C CA . MET A 1 73 ? 0.844 -2.155 5.783 1.00 95.56 73 MET A CA 1
ATOM 573 C C . MET A 1 73 ? -0.074 -2.043 7.000 1.00 95.56 73 MET A C 1
ATOM 575 O O . MET A 1 73 ? 0.397 -2.170 8.130 1.00 95.56 73 MET A O 1
ATOM 579 N N . GLY A 1 74 ? -1.384 -1.919 6.760 1.00 95.56 74 GLY A N 1
ATOM 580 C CA . GLY A 1 74 ? -2.408 -1.915 7.804 1.00 95.56 74 GLY A CA 1
ATOM 581 C C . GLY A 1 74 ? -2.363 -3.188 8.645 1.00 95.56 74 GLY A C 1
ATOM 582 O O . GLY A 1 74 ? -2.230 -3.111 9.861 1.00 95.56 74 GLY A O 1
ATOM 583 N N . ALA A 1 75 ? -2.334 -4.362 8.008 1.00 97.38 75 ALA A N 1
ATOM 584 C CA . ALA A 1 75 ? -2.223 -5.642 8.706 1.00 97.38 75 ALA A CA 1
ATOM 585 C C . ALA A 1 75 ? -0.952 -5.736 9.565 1.00 97.38 75 ALA A C 1
ATOM 587 O O . ALA A 1 75 ? -1.017 -6.180 10.708 1.00 97.38 75 ALA A O 1
ATOM 588 N N . ARG A 1 76 ? 0.210 -5.291 9.059 1.00 96.44 76 ARG A N 1
ATOM 589 C CA . ARG A 1 76 ? 1.466 -5.326 9.826 1.00 96.44 76 ARG A CA 1
ATOM 590 C C . ARG A 1 76 ? 1.391 -4.477 11.094 1.00 96.44 76 ARG A C 1
ATOM 592 O O . ARG A 1 76 ? 1.897 -4.922 12.125 1.00 96.44 76 ARG A O 1
ATOM 599 N N . LYS A 1 77 ? 0.811 -3.278 11.004 1.00 93.69 77 LYS A N 1
ATOM 600 C CA . LYS A 1 77 ? 0.610 -2.377 12.148 1.00 93.69 77 LYS A CA 1
ATOM 601 C C . LYS A 1 77 ? -0.418 -2.960 13.115 1.00 93.69 77 LYS A C 1
ATOM 603 O O . LYS A 1 77 ? -0.127 -3.127 14.297 1.00 93.69 77 LYS A O 1
ATOM 608 N N . TYR A 1 78 ? -1.572 -3.372 12.593 1.00 95.44 78 TYR A N 1
ATOM 609 C CA . TYR A 1 78 ? -2.686 -3.853 13.401 1.00 95.44 78 TYR A CA 1
ATOM 610 C C . TYR A 1 78 ? -2.380 -5.163 14.131 1.00 95.44 78 TYR A C 1
ATOM 612 O O . TYR A 1 78 ? -2.814 -5.326 15.259 1.00 95.44 78 TYR A O 1
ATOM 620 N N . ILE A 1 79 ? -1.565 -6.068 13.570 1.00 97.06 79 ILE A N 1
ATOM 621 C CA . ILE A 1 79 ? -1.088 -7.258 14.303 1.00 97.06 79 ILE A CA 1
ATOM 622 C C . ILE A 1 79 ? -0.368 -6.858 15.601 1.00 97.06 79 ILE A C 1
ATOM 624 O O . ILE A 1 79 ? -0.557 -7.511 16.622 1.00 97.06 79 ILE A O 1
ATOM 628 N N . SER A 1 80 ? 0.448 -5.797 15.573 1.00 93.81 80 SER A N 1
ATOM 629 C CA . SER A 1 80 ? 1.158 -5.309 16.762 1.00 93.81 80 SER A CA 1
ATOM 630 C C . SER A 1 80 ? 0.232 -4.590 17.741 1.00 93.81 80 SER A C 1
ATOM 632 O O . SER A 1 80 ? 0.408 -4.733 18.944 1.00 93.81 80 SER A O 1
ATOM 634 N N . ILE A 1 81 ? -0.762 -3.849 17.251 1.00 92.94 81 ILE A N 1
ATOM 635 C CA . ILE A 1 81 ? -1.785 -3.226 18.104 1.00 92.94 81 ILE A CA 1
ATOM 636 C C . ILE A 1 81 ? -2.623 -4.311 18.792 1.00 92.94 81 ILE A C 1
ATOM 638 O O . ILE A 1 81 ? -2.724 -4.337 20.014 1.00 92.94 81 ILE A O 1
ATOM 642 N N . TYR A 1 82 ? -3.146 -5.259 18.013 1.00 94.62 82 TYR A N 1
ATOM 643 C CA . TYR A 1 82 ? -4.012 -6.336 18.483 1.00 94.62 82 TYR A CA 1
ATOM 644 C C . TYR A 1 82 ? -3.316 -7.261 19.486 1.00 94.62 82 TYR A C 1
ATOM 646 O O . TYR A 1 82 ? -3.955 -7.751 20.405 1.00 94.62 82 TYR A O 1
ATOM 654 N N . GLU A 1 83 ? -2.004 -7.472 19.355 1.00 94.81 83 GLU A N 1
ATOM 655 C CA . GLU A 1 83 ? -1.213 -8.214 20.345 1.00 94.81 83 GLU A CA 1
ATOM 656 C C . GLU A 1 83 ? -1.194 -7.554 21.731 1.00 94.81 83 GLU A C 1
ATOM 658 O O . GLU A 1 83 ? -1.157 -8.261 22.734 1.00 94.81 83 GLU A O 1
ATOM 663 N N . ASN A 1 84 ? -1.251 -6.222 21.794 1.00 91.00 84 ASN A N 1
ATOM 664 C CA . ASN A 1 84 ? -1.253 -5.468 23.050 1.00 91.00 84 ASN A CA 1
ATOM 665 C C . ASN A 1 84 ? -2.663 -5.257 23.628 1.00 91.00 84 ASN A C 1
ATOM 667 O O . ASN A 1 84 ? -2.811 -4.591 24.650 1.00 91.00 84 ASN A O 1
ATOM 671 N N . ASN A 1 85 ? -3.701 -5.789 22.981 1.00 89.69 85 ASN A N 1
ATOM 672 C CA . ASN A 1 85 ? -5.065 -5.728 23.487 1.00 89.69 85 ASN A CA 1
ATOM 673 C C . ASN A 1 85 ? -5.316 -6.914 24.429 1.00 89.69 85 ASN A C 1
ATOM 675 O O . ASN A 1 85 ? -5.298 -8.061 23.990 1.00 89.69 85 ASN A O 1
ATOM 679 N N . ASP A 1 86 ? -5.608 -6.659 25.703 1.00 88.50 86 ASP A N 1
ATOM 680 C CA . ASP A 1 86 ? -5.833 -7.713 26.708 1.00 88.50 86 ASP A CA 1
ATOM 681 C C . ASP A 1 86 ? -6.995 -8.666 26.363 1.00 88.50 86 ASP A C 1
ATOM 683 O O . ASP A 1 86 ? -7.014 -9.815 26.800 1.00 88.50 86 ASP A O 1
ATOM 687 N N . ALA A 1 87 ? -7.955 -8.214 25.550 1.00 91.44 87 ALA A N 1
ATOM 688 C CA . ALA A 1 87 ? -9.122 -8.985 25.122 1.00 91.44 87 ALA A CA 1
ATOM 689 C C . ALA A 1 87 ? -8.941 -9.670 23.752 1.00 91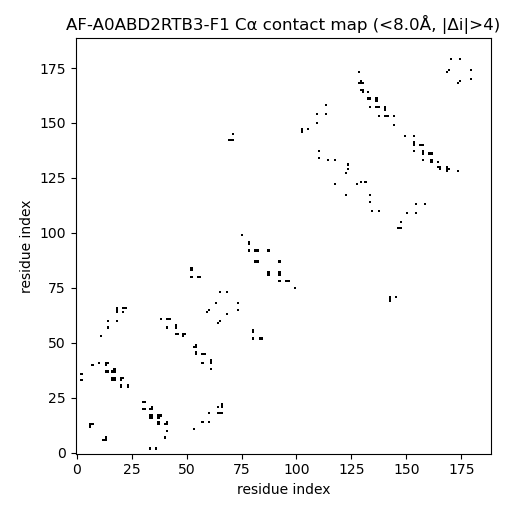.44 87 ALA A C 1
ATOM 691 O O . ALA A 1 87 ? -9.916 -10.148 23.162 1.00 91.44 87 ALA A O 1
ATOM 692 N N . HIS A 1 88 ? -7.724 -9.702 23.199 1.00 94.75 88 HIS A N 1
ATOM 693 C CA . HIS A 1 88 ? -7.500 -10.266 21.873 1.00 94.75 88 HIS A CA 1
ATOM 694 C C . HIS A 1 88 ? -7.780 -11.773 21.816 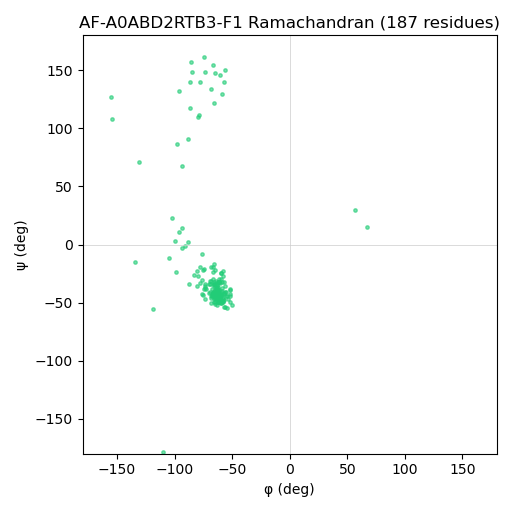1.00 94.75 88 HIS A C 1
ATOM 696 O O . HIS A 1 88 ? -7.524 -12.546 22.740 1.00 94.75 88 HIS A O 1
ATOM 702 N N . ASN A 1 89 ? -8.255 -12.230 20.661 1.00 98.12 89 ASN A N 1
ATOM 703 C CA . ASN A 1 89 ? -8.392 -13.648 20.387 1.00 98.12 89 ASN A CA 1
ATOM 704 C C . ASN A 1 89 ? -7.019 -14.231 20.020 1.00 98.12 89 ASN A C 1
ATOM 706 O O . ASN A 1 89 ? -6.474 -13.956 18.945 1.00 98.12 89 ASN A O 1
ATOM 710 N N . TYR A 1 90 ? -6.479 -15.076 20.900 1.00 97.75 90 TYR A N 1
ATOM 711 C CA . TYR A 1 90 ? -5.172 -15.712 20.715 1.00 97.75 90 TYR A CA 1
ATOM 712 C C . TYR A 1 90 ? -5.058 -16.498 19.397 1.00 97.75 90 TYR A C 1
ATOM 714 O O . TYR A 1 90 ? -4.030 -16.434 18.718 1.00 97.75 90 TYR A O 1
ATOM 722 N N . LEU A 1 91 ? -6.108 -17.233 19.006 1.00 98.50 91 LEU A N 1
ATOM 723 C CA . LEU A 1 91 ? -6.095 -18.035 17.779 1.00 98.50 91 LEU A CA 1
ATOM 724 C C . LEU A 1 91 ? -6.030 -17.143 16.536 1.00 98.50 91 LEU A C 1
ATOM 726 O O . LEU A 1 91 ? -5.246 -17.428 15.629 1.00 98.50 91 LEU A O 1
ATOM 730 N N . LEU A 1 92 ? -6.791 -16.045 16.518 1.00 98.56 92 LEU A N 1
ATOM 731 C CA . LEU A 1 92 ? -6.764 -15.069 15.429 1.00 98.56 92 LEU A CA 1
ATOM 732 C C . LEU A 1 92 ? -5.393 -14.391 15.314 1.00 98.56 92 LEU A C 1
ATOM 734 O O . LEU A 1 92 ? -4.840 -14.321 14.216 1.00 98.56 92 LEU A O 1
ATOM 738 N N . LEU A 1 93 ? -4.811 -13.948 16.434 1.00 98.56 93 LEU A N 1
ATOM 739 C CA . LEU A 1 93 ? -3.486 -13.322 16.446 1.00 98.56 93 LEU A CA 1
ATOM 740 C C . LEU A 1 93 ? -2.409 -14.281 15.923 1.00 98.56 93 LEU A C 1
ATOM 742 O O . LEU A 1 93 ? -1.594 -13.914 15.069 1.00 98.56 93 LEU A O 1
ATOM 746 N N . LYS A 1 94 ? -2.418 -15.530 16.404 1.00 98.62 94 LYS A N 1
ATOM 747 C CA . LYS A 1 94 ? -1.480 -16.566 15.959 1.00 98.62 94 LYS A CA 1
ATOM 748 C C . LYS A 1 94 ? -1.630 -16.846 14.466 1.00 98.62 94 LYS A C 1
ATOM 750 O O . LYS A 1 94 ? -0.622 -16.925 13.764 1.00 98.62 94 LYS A O 1
ATOM 755 N N . PHE A 1 95 ? -2.864 -16.961 13.979 1.00 98.75 95 PHE A N 1
ATOM 756 C CA . PHE A 1 95 ? -3.148 -17.158 12.561 1.00 98.75 95 PHE A CA 1
ATOM 757 C C . PHE A 1 95 ? -2.610 -15.998 11.712 1.00 98.75 95 PHE A C 1
ATOM 759 O O . PHE A 1 95 ? -1.841 -16.236 10.783 1.00 98.75 95 PHE A O 1
ATOM 766 N N . ALA A 1 96 ? -2.923 -14.752 12.079 1.00 98.69 96 ALA A N 1
ATOM 767 C CA . ALA A 1 96 ? -2.484 -13.565 11.348 1.00 98.69 96 ALA A CA 1
ATOM 768 C C . ALA A 1 96 ? -0.950 -13.454 11.268 1.00 98.69 96 ALA A C 1
ATOM 770 O O . ALA A 1 96 ? -0.405 -13.149 10.208 1.00 98.69 96 ALA A O 1
ATOM 771 N N . LYS A 1 97 ? -0.232 -13.759 12.359 1.00 98.75 97 LYS A N 1
ATOM 772 C CA . LYS A 1 97 ? 1.242 -13.777 12.373 1.00 98.75 97 LYS A CA 1
ATOM 773 C C . LYS A 1 97 ? 1.825 -14.840 11.442 1.00 98.75 97 LYS A C 1
ATOM 775 O O . LYS A 1 97 ? 2.786 -14.566 10.719 1.00 98.75 97 LYS A O 1
ATOM 780 N N . LEU A 1 98 ? 1.265 -16.050 11.463 1.00 98.75 98 LEU A N 1
ATOM 781 C CA . LEU A 1 98 ? 1.721 -17.150 10.612 1.00 98.75 98 LEU A CA 1
ATOM 782 C C . LEU A 1 98 ? 1.463 -16.853 9.132 1.00 98.75 98 LEU A C 1
ATOM 784 O O . LEU A 1 98 ? 2.385 -16.986 8.326 1.00 98.75 98 LEU A O 1
ATOM 788 N N . ASP A 1 99 ? 0.257 -16.397 8.791 1.00 98.62 99 ASP A N 1
ATOM 789 C CA . ASP A 1 99 ? -0.105 -16.023 7.421 1.00 98.62 99 ASP A CA 1
ATOM 790 C C . ASP A 1 99 ? 0.778 -14.880 6.898 1.00 98.62 99 ASP A C 1
ATOM 792 O O . ASP A 1 99 ? 1.381 -14.993 5.825 1.00 98.62 99 ASP A O 1
ATOM 796 N N . PHE A 1 100 ? 0.970 -13.825 7.700 1.00 98.62 100 PHE A N 1
ATOM 797 C CA . PHE A 1 100 ? 1.814 -12.693 7.320 1.00 98.62 100 PHE A CA 1
ATOM 798 C C . PHE A 1 100 ? 3.244 -13.137 6.981 1.00 98.62 100 PHE A C 1
ATOM 800 O O . PHE A 1 100 ? 3.768 -12.765 5.925 1.00 98.62 100 PHE A O 1
ATOM 807 N N . ASN A 1 101 ? 3.855 -13.961 7.840 1.00 98.62 101 ASN A N 1
ATOM 808 C CA . ASN A 1 101 ? 5.215 -14.470 7.654 1.00 98.62 101 ASN A CA 1
ATOM 809 C C . ASN A 1 101 ? 5.322 -15.421 6.455 1.00 98.62 101 ASN A C 1
ATOM 811 O O . ASN A 1 101 ? 6.274 -15.326 5.674 1.00 98.62 101 ASN A O 1
ATOM 815 N N . MET A 1 102 ? 4.344 -16.313 6.276 1.00 98.62 102 MET A N 1
ATOM 816 C CA . MET A 1 102 ? 4.285 -17.226 5.133 1.00 98.62 102 MET A CA 1
ATOM 817 C C . MET A 1 102 ? 4.259 -16.443 3.820 1.00 98.62 102 MET A C 1
ATOM 819 O O . MET A 1 102 ? 5.060 -16.699 2.915 1.00 98.62 102 MET A O 1
ATOM 823 N N . LEU A 1 103 ? 3.378 -15.449 3.723 1.00 98.31 103 LEU A N 1
ATOM 824 C CA . LEU A 1 103 ? 3.276 -14.643 2.520 1.00 98.31 103 LEU A CA 1
ATOM 825 C C . LEU A 1 103 ? 4.483 -13.719 2.326 1.00 98.31 103 LEU A C 1
ATOM 827 O O . LEU A 1 103 ? 4.905 -13.523 1.193 1.00 98.31 103 LEU A O 1
ATOM 831 N N . GLN A 1 104 ? 5.087 -13.195 3.396 1.00 98.56 104 GLN A N 1
ATOM 832 C CA . GLN A 1 104 ? 6.328 -12.424 3.279 1.00 98.56 104 GLN A CA 1
ATOM 833 C C . GLN A 1 104 ? 7.448 -13.279 2.668 1.00 98.56 104 GLN A C 1
ATOM 835 O O . GLN A 1 104 ? 8.164 -12.818 1.77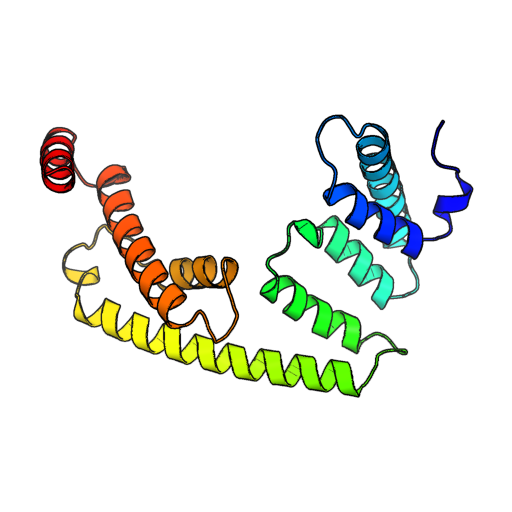7 1.00 98.56 104 GLN A O 1
ATOM 840 N N . LYS A 1 105 ? 7.578 -14.546 3.083 1.00 98.56 105 LYS A N 1
ATOM 841 C CA . LYS A 1 105 ? 8.535 -15.486 2.478 1.00 98.56 105 LYS A CA 1
ATOM 842 C C . LYS A 1 105 ? 8.211 -15.775 1.017 1.00 98.56 105 LYS A C 1
ATOM 844 O O . LYS A 1 105 ? 9.127 -15.872 0.203 1.00 98.56 105 LYS A O 1
ATOM 849 N N . PHE A 1 106 ? 6.930 -15.878 0.675 1.00 98.44 106 PHE A N 1
ATOM 850 C CA . PHE A 1 106 ? 6.490 -16.018 -0.710 1.00 98.44 106 PHE A CA 1
ATOM 851 C C . PHE A 1 106 ? 6.906 -14.806 -1.560 1.00 98.44 106 PHE A C 1
ATOM 853 O O . PHE A 1 106 ? 7.562 -14.970 -2.586 1.00 98.44 106 PHE A O 1
ATOM 860 N N . HIS A 1 107 ? 6.642 -13.589 -1.082 1.00 98.56 107 HIS A N 1
ATOM 861 C CA . HIS A 1 107 ? 7.020 -12.342 -1.756 1.00 98.56 107 HIS A CA 1
ATOM 862 C C . HIS A 1 107 ? 8.541 -12.171 -1.895 1.00 98.56 107 HIS A C 1
ATOM 864 O O . HIS A 1 107 ? 9.015 -11.680 -2.915 1.00 98.56 107 HIS A O 1
ATOM 870 N N . GLN A 1 108 ? 9.330 -12.620 -0.913 1.00 98.62 108 GLN A N 1
ATOM 871 C CA . GLN A 1 108 ? 10.798 -12.628 -1.002 1.00 98.62 108 GLN A CA 1
ATOM 872 C C . GLN A 1 108 ? 11.311 -13.540 -2.128 1.00 98.62 108 GLN A C 1
ATOM 874 O O . GLN A 1 108 ? 12.300 -13.209 -2.784 1.00 98.62 108 GLN A O 1
ATOM 879 N N . ARG A 1 109 ? 10.637 -14.670 -2.392 1.00 98.62 109 ARG A N 1
ATOM 880 C CA . ARG A 1 109 ? 10.975 -15.547 -3.528 1.00 98.62 109 ARG A CA 1
ATOM 881 C C . ARG A 1 109 ? 10.667 -14.872 -4.862 1.00 98.62 109 ARG A C 1
ATOM 883 O O . ARG A 1 109 ? 11.517 -14.890 -5.747 1.00 98.62 109 ARG A O 1
ATOM 890 N N . GLU A 1 110 ? 9.509 -14.221 -4.977 1.00 98.56 110 GLU A N 1
ATOM 891 C CA . GLU A 1 110 ? 9.140 -13.442 -6.169 1.00 98.56 110 GLU A CA 1
ATOM 892 C C . GLU A 1 110 ? 10.179 -12.347 -6.455 1.00 98.56 110 GLU A C 1
ATOM 894 O O . GLU A 1 110 ? 10.673 -12.236 -7.578 1.00 98.56 110 GLU A O 1
ATOM 899 N N . LEU A 1 111 ? 10.588 -11.596 -5.429 1.00 98.31 111 LEU A N 1
ATOM 900 C CA . LEU A 1 111 ? 11.606 -10.555 -5.565 1.00 98.31 111 LEU A CA 1
ATOM 901 C C . LEU A 1 111 ? 12.993 -11.121 -5.915 1.00 98.31 111 LEU A C 1
ATOM 903 O O . LEU A 1 111 ? 13.730 -10.500 -6.679 1.00 98.31 111 LEU A O 1
ATOM 907 N N . SER A 1 112 ? 13.348 -12.311 -5.420 1.00 98.50 112 SER A N 1
ATOM 908 C CA . SER A 1 112 ? 14.583 -13.007 -5.812 1.00 98.50 112 SER A CA 1
ATOM 909 C C . SER A 1 112 ? 14.578 -13.406 -7.293 1.00 98.50 112 SER A C 1
ATOM 911 O O . SER A 1 112 ? 15.589 -13.251 -7.981 1.00 98.50 112 SER A O 1
ATOM 913 N N . GLU A 1 113 ? 13.451 -13.908 -7.804 1.00 98.31 113 GLU A N 1
ATOM 914 C CA . GLU A 1 113 ? 13.272 -14.213 -9.230 1.00 98.31 113 GLU A CA 1
ATOM 915 C C . GLU A 1 113 ? 13.371 -12.952 -10.094 1.00 98.31 113 GLU A C 1
ATOM 917 O O . GLU A 1 113 ? 14.068 -12.948 -11.108 1.00 98.31 113 GLU A O 1
ATOM 922 N N . LEU A 1 114 ? 12.715 -11.869 -9.672 1.00 98.19 114 LEU A N 1
ATOM 923 C CA . LEU A 1 114 ? 12.746 -10.582 -10.368 1.00 98.19 114 LEU A CA 1
ATOM 924 C C . LEU A 1 114 ? 14.143 -9.958 -10.355 1.00 98.19 114 LEU A C 1
ATOM 926 O O . LEU A 1 114 ? 14.588 -9.450 -11.378 1.00 98.19 114 LEU A O 1
ATOM 930 N N . THR A 1 115 ? 14.862 -10.049 -9.236 1.00 97.69 115 THR A N 1
ATOM 931 C CA . THR A 1 115 ? 16.248 -9.568 -9.134 1.00 97.69 115 THR A CA 1
ATOM 932 C C . THR A 1 115 ? 17.172 -10.312 -10.092 1.00 97.69 115 THR A C 1
ATOM 934 O O . THR A 1 115 ? 18.018 -9.685 -10.722 1.00 97.69 115 THR A O 1
ATOM 937 N N . ARG A 1 116 ? 17.011 -11.636 -10.237 1.00 97.81 116 ARG A N 1
ATOM 938 C CA . ARG A 1 116 ? 17.772 -12.420 -11.224 1.00 97.81 116 ARG A CA 1
ATOM 939 C C . ARG A 1 116 ? 17.455 -11.969 -12.646 1.00 97.81 116 ARG A C 1
ATOM 941 O O . ARG A 1 116 ? 18.360 -11.549 -13.352 1.00 97.81 116 ARG A O 1
ATOM 948 N N . TRP A 1 117 ? 16.168 -11.919 -12.995 1.00 97.12 117 TRP A N 1
ATOM 949 C CA . TRP A 1 117 ? 15.717 -11.418 -14.297 1.00 97.12 117 TRP A CA 1
ATOM 950 C C . TRP A 1 117 ? 16.282 -10.028 -14.625 1.00 97.12 117 TRP A C 1
ATOM 952 O O . TRP A 1 117 ? 16.739 -9.805 -15.740 1.00 97.12 117 TRP A O 1
ATOM 962 N N . TRP A 1 118 ? 16.273 -9.102 -13.666 1.00 95.88 118 TRP A N 1
ATOM 963 C CA . TRP A 1 118 ? 16.781 -7.745 -13.865 1.00 95.88 118 TRP A CA 1
ATOM 964 C C . TRP A 1 118 ? 18.299 -7.713 -14.090 1.00 95.88 118 TRP A C 1
ATOM 966 O O . TRP A 1 118 ? 18.779 -7.013 -14.981 1.00 95.88 118 TRP A O 1
ATOM 976 N N . LYS A 1 119 ? 19.057 -8.510 -13.325 1.00 94.38 119 LYS A N 1
ATOM 977 C CA . LYS A 1 119 ? 20.512 -8.638 -13.493 1.00 94.38 119 LYS A CA 1
ATOM 978 C C . LYS A 1 119 ? 20.885 -9.199 -14.864 1.00 94.38 119 LYS A C 1
ATOM 980 O O . LYS A 1 119 ? 21.808 -8.672 -15.480 1.00 94.38 119 LYS A O 1
ATOM 985 N N . ASP A 1 120 ? 20.139 -10.187 -15.355 1.00 95.88 120 ASP A N 1
ATOM 986 C CA . ASP A 1 120 ? 20.386 -10.834 -16.652 1.00 95.88 120 ASP A CA 1
ATOM 987 C C . ASP A 1 120 ? 20.204 -9.873 -17.846 1.00 95.88 120 ASP A C 1
ATOM 989 O O . ASP A 1 120 ? 20.771 -10.082 -18.917 1.00 95.88 120 ASP A O 1
ATOM 993 N N . LEU A 1 121 ? 19.450 -8.777 -17.684 1.00 92.81 121 LEU A N 1
ATOM 994 C CA . LEU A 1 121 ? 19.312 -7.747 -18.725 1.00 92.81 121 LEU A CA 1
ATOM 995 C C . LEU A 1 121 ? 20.558 -6.853 -18.857 1.00 92.81 121 LEU A C 1
ATOM 997 O O . LEU A 1 121 ? 20.775 -6.236 -19.910 1.00 92.81 121 LEU A O 1
ATOM 1001 N N . HIS A 1 122 ? 21.387 -6.794 -17.808 1.00 90.81 122 HIS A N 1
ATOM 1002 C CA . HIS A 1 122 ? 22.581 -5.949 -17.704 1.00 90.81 122 HIS A CA 1
ATOM 1003 C C . HIS A 1 122 ? 22.311 -4.445 -17.903 1.00 90.81 122 HIS A C 1
ATOM 1005 O O . HIS A 1 122 ? 23.179 -3.706 -18.369 1.00 90.81 122 HIS A O 1
ATOM 1011 N N . PHE A 1 123 ? 21.111 -3.973 -17.550 1.00 86.88 123 PHE A N 1
ATOM 1012 C CA . PHE A 1 123 ? 20.699 -2.582 -17.781 1.00 86.88 123 PHE A CA 1
ATOM 1013 C C . PHE A 1 123 ? 21.499 -1.569 -16.969 1.00 86.88 123 PHE A C 1
ATOM 1015 O O . PHE A 1 123 ? 21.806 -0.515 -17.504 1.00 86.88 123 PHE A O 1
ATOM 1022 N N . ALA A 1 124 ? 21.926 -1.909 -15.750 1.00 83.00 124 ALA A N 1
ATOM 1023 C CA . ALA A 1 124 ? 22.775 -1.024 -14.948 1.00 83.00 124 ALA A CA 1
ATOM 1024 C C . ALA A 1 124 ? 24.080 -0.629 -15.671 1.00 83.00 124 ALA A C 1
ATOM 1026 O O . ALA A 1 124 ? 24.559 0.486 -15.514 1.00 83.00 124 ALA A O 1
ATOM 1027 N N . ASN A 1 125 ? 24.630 -1.525 -16.502 1.00 85.38 125 ASN A N 1
ATOM 1028 C CA . ASN A 1 125 ? 25.845 -1.251 -17.273 1.00 85.38 125 ASN A CA 1
ATOM 1029 C C . ASN A 1 125 ? 25.541 -0.581 -18.621 1.00 85.38 125 ASN A C 1
ATOM 1031 O O . ASN A 1 125 ? 26.340 0.213 -19.104 1.00 85.38 125 ASN A O 1
ATOM 1035 N N . LYS A 1 126 ? 24.410 -0.926 -19.249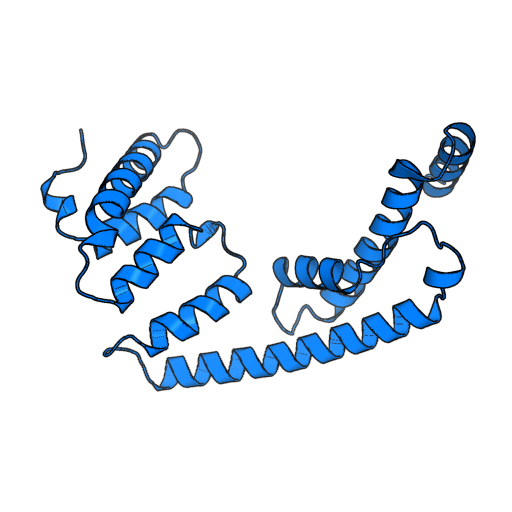 1.00 90.00 126 LYS A N 1
ATOM 1036 C CA . LYS A 1 126 ? 24.013 -0.393 -20.565 1.00 90.00 126 LYS A CA 1
ATOM 1037 C C . LYS A 1 126 ? 23.438 1.022 -20.481 1.00 90.00 126 LYS A C 1
ATOM 1039 O O . LYS A 1 126 ? 23.622 1.803 -21.406 1.00 90.00 126 LYS A O 1
ATOM 1044 N N . TYR A 1 127 ? 22.754 1.334 -19.385 1.00 90.12 127 TYR A N 1
ATOM 1045 C CA . TYR A 1 127 ? 22.023 2.579 -19.164 1.00 90.12 127 TYR A CA 1
ATOM 1046 C C . TYR A 1 127 ? 22.407 3.161 -17.799 1.00 90.12 127 TYR A C 1
ATOM 1048 O O . TYR A 1 127 ? 21.610 3.123 -16.862 1.00 90.12 127 TYR A O 1
ATOM 1056 N N . PRO A 1 128 ? 23.638 3.687 -17.655 1.00 88.31 128 PRO A N 1
ATOM 1057 C CA . PRO A 1 128 ? 24.145 4.168 -16.368 1.00 88.31 128 PRO A CA 1
ATOM 1058 C C . PRO A 1 128 ? 23.389 5.395 -15.833 1.00 88.31 128 PRO A C 1
ATOM 1060 O O . PRO A 1 128 ? 23.497 5.704 -14.651 1.00 88.31 128 PRO A O 1
ATOM 1063 N N . TYR A 1 129 ? 22.629 6.090 -16.685 1.00 91.06 129 TYR A N 1
ATOM 1064 C CA . TYR A 1 129 ? 21.770 7.207 -16.286 1.00 91.06 129 TYR A CA 1
ATOM 1065 C C . TYR A 1 129 ? 20.492 6.753 -15.566 1.00 91.06 129 TYR A C 1
ATOM 1067 O O . TYR A 1 129 ? 19.887 7.542 -14.843 1.00 91.06 129 TYR A O 1
ATOM 1075 N N . ALA A 1 130 ? 20.063 5.505 -15.768 1.00 93.50 130 ALA A N 1
ATOM 1076 C CA . ALA A 1 130 ? 18.760 5.045 -15.321 1.00 93.50 130 ALA A CA 1
ATOM 1077 C C . ALA A 1 130 ? 18.798 4.538 -13.871 1.00 93.50 130 ALA A C 1
ATOM 1079 O O . ALA A 1 130 ? 19.726 3.847 -13.438 1.00 93.50 130 ALA A O 1
ATOM 1080 N N . ARG A 1 131 ? 17.759 4.859 -13.102 1.00 94.19 131 ARG A N 1
ATOM 1081 C CA . ARG A 1 131 ? 17.667 4.564 -11.670 1.00 94.19 131 ARG A CA 1
ATOM 1082 C C . ARG A 1 131 ? 17.314 3.097 -11.433 1.00 94.19 131 ARG A C 1
ATOM 1084 O O . ARG A 1 131 ? 16.410 2.523 -12.056 1.00 94.19 131 ARG A O 1
ATOM 1091 N N . ASP A 1 132 ? 17.941 2.481 -10.428 1.00 93.56 132 ASP A N 1
ATOM 1092 C CA . ASP A 1 132 ? 17.531 1.143 -10.003 1.00 93.56 132 ASP A CA 1
ATOM 1093 C C . ASP A 1 132 ? 16.419 1.156 -8.940 1.00 93.56 132 ASP A C 1
ATOM 1095 O O . ASP A 1 132 ? 16.683 1.189 -7.745 1.00 93.56 132 ASP A O 1
ATOM 1099 N N . ARG A 1 133 ? 15.165 1.115 -9.408 1.00 95.19 133 ARG A N 1
ATOM 1100 C CA . ARG A 1 133 ? 13.938 1.058 -8.591 1.00 95.19 133 ARG A CA 1
ATOM 1101 C C . ARG A 1 133 ? 13.253 -0.315 -8.479 1.00 95.19 133 ARG A C 1
ATOM 1103 O O . ARG A 1 133 ? 12.042 -0.374 -8.281 1.00 95.19 133 ARG A O 1
ATOM 1110 N N . LEU A 1 134 ? 13.952 -1.439 -8.686 1.00 96.62 134 LEU A N 1
ATOM 1111 C CA . LEU A 1 134 ? 13.281 -2.755 -8.754 1.00 96.62 134 LEU A CA 1
ATOM 1112 C C . LEU A 1 134 ? 12.467 -3.090 -7.488 1.00 96.62 134 LEU A C 1
ATOM 1114 O O . LEU A 1 134 ? 11.355 -3.615 -7.590 1.00 96.62 134 LEU A O 1
ATOM 1118 N N . VAL A 1 135 ? 13.017 -2.799 -6.306 1.00 97.56 135 VAL A N 1
ATOM 1119 C CA . VAL A 1 135 ? 12.369 -3.100 -5.021 1.00 97.56 135 VAL A CA 1
ATOM 1120 C C . VAL A 1 135 ? 11.154 -2.200 -4.810 1.00 97.56 135 VAL A C 1
ATOM 1122 O O . VAL A 1 135 ? 10.104 -2.689 -4.398 1.00 97.56 135 VAL A O 1
ATOM 1125 N N . GLU A 1 136 ? 11.265 -0.918 -5.144 1.00 97.94 136 GLU A N 1
ATOM 1126 C CA . GLU A 1 136 ? 10.188 0.067 -5.059 1.00 97.94 136 GLU A CA 1
ATOM 1127 C C . GLU A 1 136 ? 9.047 -0.276 -6.022 1.00 97.94 136 GLU A C 1
ATOM 1129 O O . GLU A 1 136 ? 7.890 -0.326 -5.606 1.00 97.94 136 GLU A O 1
ATOM 1134 N N . CYS A 1 137 ? 9.364 -0.627 -7.275 1.00 97.88 137 CYS A N 1
ATOM 1135 C CA . CYS A 1 137 ? 8.371 -1.102 -8.237 1.00 97.88 137 CYS A CA 1
ATOM 1136 C C . CYS A 1 137 ? 7.644 -2.342 -7.707 1.00 97.88 137 CYS A C 1
ATOM 1138 O O . CYS A 1 137 ? 6.419 -2.422 -7.774 1.00 97.88 137 CYS A O 1
ATOM 1140 N N . TYR A 1 138 ? 8.374 -3.315 -7.156 1.00 98.38 138 TYR A N 1
ATOM 1141 C CA . TYR A 1 138 ? 7.759 -4.508 -6.578 1.00 98.38 138 TYR A CA 1
ATOM 1142 C C . TYR A 1 138 ? 6.871 -4.180 -5.369 1.00 98.38 138 TYR A C 1
ATOM 1144 O O . TYR A 1 138 ? 5.765 -4.710 -5.252 1.00 98.38 138 TYR A O 1
ATOM 1152 N N . PHE A 1 139 ? 7.320 -3.277 -4.497 1.00 98.19 139 PHE A N 1
ATOM 1153 C CA . PHE A 1 139 ? 6.560 -2.820 -3.338 1.00 98.19 139 PHE A CA 1
ATOM 1154 C C . PHE A 1 139 ? 5.256 -2.115 -3.739 1.00 98.19 139 PHE A C 1
ATOM 1156 O O . PHE A 1 139 ? 4.207 -2.403 -3.162 1.00 98.19 139 PHE A O 1
ATOM 1163 N N . TRP A 1 140 ? 5.275 -1.267 -4.770 1.00 97.88 140 TRP A N 1
ATOM 1164 C CA . TRP A 1 140 ? 4.057 -0.658 -5.313 1.00 97.88 140 TRP A CA 1
ATOM 1165 C C . TRP A 1 140 ? 3.081 -1.704 -5.850 1.00 97.88 140 TRP A C 1
ATOM 1167 O O . TRP A 1 140 ? 1.890 -1.650 -5.546 1.00 97.88 140 TRP A O 1
ATOM 1177 N N . ILE A 1 141 ? 3.578 -2.709 -6.574 1.00 98.06 141 ILE A N 1
ATOM 1178 C CA . ILE A 1 141 ? 2.729 -3.779 -7.113 1.00 98.06 141 ILE A CA 1
ATOM 1179 C C . ILE A 1 141 ? 2.156 -4.682 -6.009 1.00 98.06 141 ILE A C 1
ATOM 1181 O O . ILE A 1 141 ? 1.018 -5.142 -6.122 1.00 98.06 141 ILE A O 1
ATOM 1185 N N . LEU A 1 142 ? 2.877 -4.880 -4.902 1.00 97.38 142 LEU A N 1
ATOM 1186 C CA . LEU A 1 142 ? 2.326 -5.525 -3.705 1.00 97.38 142 LEU A CA 1
ATOM 1187 C C . LEU A 1 142 ? 1.147 -4.753 -3.099 1.00 97.38 142 LEU A C 1
ATOM 1189 O O . LEU A 1 142 ? 0.265 -5.377 -2.507 1.00 97.38 142 LEU A O 1
ATOM 1193 N N . GLY A 1 143 ? 1.127 -3.427 -3.252 1.00 96.75 143 GLY A N 1
ATOM 1194 C CA . GLY A 1 143 ? 0.003 -2.583 -2.857 1.00 96.75 143 GLY A CA 1
ATOM 1195 C C . GLY A 1 143 ? -1.259 -2.818 -3.691 1.00 96.75 143 GLY A C 1
ATOM 1196 O O . GLY A 1 143 ? -2.356 -2.679 -3.160 1.00 96.75 143 GLY A O 1
ATOM 1197 N N . VAL A 1 144 ? -1.116 -3.226 -4.959 1.00 97.44 144 VAL A N 1
ATOM 1198 C CA . VAL A 1 144 ? -2.251 -3.518 -5.855 1.00 97.44 144 VAL A CA 1
ATOM 1199 C C . VAL A 1 144 ? -2.922 -4.843 -5.480 1.00 97.44 144 VAL A C 1
ATOM 1201 O O . VAL A 1 144 ? -4.143 -4.910 -5.375 1.00 97.44 144 VAL A O 1
ATOM 1204 N N . TYR A 1 145 ? -2.135 -5.902 -5.266 1.00 96.44 145 TYR A N 1
ATOM 1205 C CA . TYR A 1 145 ? -2.635 -7.201 -4.801 1.00 96.44 145 TYR A CA 1
ATOM 1206 C C . TYR A 1 145 ? -1.540 -8.001 -4.087 1.00 96.44 145 TYR A C 1
ATOM 1208 O O . TYR A 1 145 ? -0.474 -8.292 -4.636 1.00 96.44 145 TYR A O 1
ATOM 1216 N N . PHE A 1 146 ? -1.816 -8.451 -2.865 1.00 97.81 146 PHE A N 1
ATOM 1217 C CA . PHE A 1 146 ? -0.835 -9.136 -2.015 1.00 97.81 146 PHE A CA 1
ATOM 1218 C C . PHE A 1 146 ? -1.057 -10.649 -1.920 1.00 97.81 146 PHE A C 1
ATOM 1220 O O . PHE A 1 146 ? -0.200 -11.372 -1.401 1.00 97.81 146 PHE A O 1
ATOM 1227 N N . GLU A 1 147 ? -2.199 -11.138 -2.395 1.00 98.31 147 GLU A N 1
ATOM 1228 C CA . GLU A 1 147 ? -2.653 -12.513 -2.228 1.00 98.31 147 GLU A CA 1
ATOM 1229 C C . GLU A 1 147 ? -1.855 -13.483 -3.118 1.00 98.31 147 GLU A C 1
ATOM 1231 O O . GLU A 1 147 ? -1.453 -13.119 -4.232 1.00 98.31 147 GLU A O 1
ATOM 1236 N N . PRO A 1 148 ? -1.642 -14.743 -2.693 1.00 97.75 148 PRO A N 1
ATOM 1237 C CA . PRO A 1 148 ? -0.862 -15.733 -3.446 1.00 97.75 148 PRO A CA 1
ATOM 1238 C C . PRO A 1 148 ? -1.290 -15.909 -4.902 1.00 97.75 148 PRO A C 1
ATOM 1240 O O . PRO A 1 148 ? -0.444 -15.962 -5.795 1.00 97.75 148 PRO A O 1
ATOM 1243 N N . LYS A 1 149 ? -2.607 -15.946 -5.151 1.00 98.19 149 LYS A N 1
ATOM 1244 C CA . LYS A 1 149 ? -3.198 -16.194 -6.476 1.00 98.19 149 LYS A CA 1
ATOM 1245 C C . LYS A 1 149 ? -2.763 -15.184 -7.544 1.00 98.19 149 LYS A C 1
ATOM 1247 O O . LYS A 1 149 ? -2.759 -15.512 -8.726 1.00 98.19 149 LYS A O 1
ATOM 1252 N N . TYR A 1 150 ? -2.331 -13.989 -7.138 1.00 98.50 150 TYR A N 1
ATOM 1253 C CA . TYR A 1 150 ? -1.876 -12.936 -8.045 1.00 98.50 150 TYR A CA 1
ATOM 1254 C C . TYR A 1 150 ? -0.362 -12.932 -8.293 1.00 98.50 150 TYR A C 1
ATOM 1256 O O . TYR A 1 150 ? 0.164 -11.976 -8.854 1.00 98.50 150 TYR A O 1
ATOM 1264 N N . SER A 1 151 ? 0.354 -14.000 -7.931 1.00 98.38 151 SER A N 1
ATOM 1265 C CA . SER A 1 151 ? 1.812 -14.097 -8.098 1.00 98.38 151 SER A CA 1
ATOM 1266 C C . SER A 1 151 ? 2.301 -13.774 -9.510 1.00 98.38 151 SER A C 1
ATOM 1268 O O . SER A 1 151 ? 3.195 -12.950 -9.717 1.00 98.38 151 SER A O 1
ATOM 1270 N N . ARG A 1 152 ? 1.674 -14.397 -10.514 1.00 98.31 152 ARG A N 1
ATOM 1271 C CA . ARG A 1 152 ? 2.016 -14.164 -11.920 1.00 98.31 152 ARG A CA 1
ATOM 1272 C C . ARG A 1 152 ? 1.778 -12.707 -12.313 1.00 98.31 152 ARG A C 1
ATOM 1274 O O . ARG A 1 152 ? 2.641 -12.119 -12.959 1.00 98.31 152 ARG A O 1
ATOM 1281 N N . ALA A 1 153 ? 0.646 -12.143 -11.894 1.00 98.38 153 ALA A N 1
ATOM 1282 C CA . ALA A 1 153 ? 0.298 -10.754 -12.161 1.00 98.38 153 ALA A CA 1
ATOM 1283 C C . ALA A 1 153 ? 1.321 -9.801 -11.530 1.00 98.38 153 ALA A C 1
ATOM 1285 O O . ALA A 1 153 ? 1.819 -8.922 -12.226 1.00 98.38 153 ALA A O 1
ATOM 1286 N N . ARG A 1 154 ? 1.744 -10.046 -10.278 1.00 98.56 154 ARG A N 1
ATOM 1287 C CA . ARG A 1 154 ? 2.760 -9.215 -9.611 1.00 98.56 154 ARG A CA 1
ATOM 1288 C C . ARG A 1 154 ? 4.068 -9.220 -10.376 1.00 98.56 154 ARG A C 1
ATOM 1290 O O . ARG A 1 154 ? 4.592 -8.165 -10.707 1.00 98.56 154 ARG A O 1
ATOM 1297 N N . LYS A 1 155 ? 4.567 -10.408 -10.721 1.00 98.50 155 LYS A N 1
ATOM 1298 C CA . LYS A 1 155 ? 5.815 -10.532 -11.480 1.00 98.50 155 LYS A CA 1
ATOM 1299 C C . LYS A 1 155 ? 5.733 -9.832 -12.833 1.00 98.50 155 LYS A C 1
ATOM 1301 O O . LYS A 1 155 ? 6.678 -9.152 -13.209 1.00 98.50 155 LYS A O 1
ATOM 1306 N N . MET A 1 156 ? 4.628 -9.983 -13.562 1.00 98.44 156 MET A N 1
ATOM 1307 C CA . MET A 1 156 ? 4.440 -9.317 -14.855 1.00 98.44 156 MET A CA 1
ATOM 1308 C C . MET A 1 156 ? 4.379 -7.797 -14.703 1.00 98.44 156 MET A C 1
ATOM 1310 O O . MET A 1 156 ? 5.121 -7.090 -15.381 1.00 98.44 156 MET A O 1
ATOM 1314 N N . LEU A 1 157 ? 3.560 -7.297 -13.780 1.00 98.25 157 LEU A N 1
ATOM 1315 C CA . LEU A 1 157 ? 3.354 -5.866 -13.602 1.00 98.25 157 LEU A CA 1
ATOM 1316 C C . LEU A 1 157 ? 4.601 -5.169 -13.039 1.00 98.25 157 LEU A C 1
ATOM 1318 O O . LEU A 1 157 ? 4.907 -4.060 -13.458 1.00 98.25 157 LEU A O 1
ATOM 1322 N N . THR A 1 158 ? 5.387 -5.831 -12.182 1.00 98.50 158 THR A N 1
ATOM 1323 C CA . THR A 1 158 ? 6.688 -5.299 -11.745 1.00 98.50 158 THR A CA 1
ATOM 1324 C C . THR A 1 158 ? 7.666 -5.169 -12.905 1.00 98.50 158 THR A C 1
ATOM 1326 O O . THR A 1 158 ? 8.373 -4.169 -12.975 1.00 98.50 158 THR A O 1
ATOM 1329 N N . LYS A 1 159 ? 7.703 -6.132 -13.836 1.00 98.00 159 LYS A N 1
ATOM 1330 C CA . LYS A 1 159 ? 8.547 -6.016 -15.035 1.00 98.00 159 LYS A CA 1
ATOM 1331 C C . LYS A 1 159 ? 8.110 -4.846 -15.910 1.00 98.00 159 LYS A C 1
ATOM 1333 O O . LYS A 1 159 ? 8.964 -4.072 -16.321 1.00 98.00 159 LYS A O 1
ATOM 1338 N N . VAL A 1 160 ? 6.803 -4.698 -16.145 1.00 97.81 160 VAL A N 1
ATOM 1339 C CA . VAL A 1 160 ? 6.244 -3.561 -16.897 1.00 97.81 160 VAL A CA 1
ATOM 1340 C C . VAL A 1 160 ? 6.640 -2.246 -16.235 1.00 97.81 160 VAL A C 1
ATOM 1342 O O . VAL A 1 160 ? 7.286 -1.426 -16.872 1.00 97.81 160 VAL A O 1
ATOM 1345 N N . LEU A 1 161 ? 6.359 -2.086 -14.939 1.00 97.44 161 LEU A N 1
ATOM 1346 C CA . LEU A 1 161 ? 6.646 -0.852 -14.210 1.00 97.44 161 LEU A CA 1
ATOM 1347 C C . LEU A 1 161 ? 8.143 -0.535 -14.165 1.00 97.44 161 LEU A C 1
ATOM 1349 O O . LEU A 1 161 ? 8.538 0.621 -14.290 1.00 97.44 161 LEU A O 1
ATOM 1353 N N . LYS A 1 162 ? 8.985 -1.567 -14.046 1.00 96.12 162 LYS A N 1
ATOM 1354 C CA . LYS A 1 162 ? 10.436 -1.408 -14.097 1.00 96.12 162 LYS A CA 1
ATOM 1355 C C . LYS A 1 162 ? 10.907 -0.920 -15.467 1.00 96.12 162 LYS A C 1
ATOM 1357 O O . LYS A 1 162 ? 11.753 -0.039 -15.514 1.00 96.12 162 LYS A O 1
ATOM 1362 N N . MET A 1 163 ? 10.362 -1.455 -16.561 1.00 95.62 163 MET A N 1
ATOM 1363 C CA . MET A 1 163 ? 10.677 -0.979 -17.914 1.00 95.62 163 MET A CA 1
ATOM 1364 C C . MET A 1 163 ? 10.165 0.448 -18.139 1.00 95.62 163 MET A C 1
ATOM 1366 O O . MET A 1 163 ? 10.907 1.276 -18.657 1.00 95.62 163 MET A O 1
ATOM 1370 N N . THR A 1 164 ? 8.948 0.760 -17.686 1.00 96.12 164 THR A N 1
ATOM 1371 C CA . THR A 1 164 ? 8.387 2.117 -17.746 1.00 96.12 164 THR A CA 1
ATOM 1372 C C . THR A 1 164 ? 9.252 3.120 -16.987 1.00 96.12 164 THR A C 1
ATOM 1374 O O . THR A 1 164 ? 9.487 4.198 -17.507 1.00 96.12 164 THR A O 1
ATOM 1377 N N . SER A 1 165 ? 9.799 2.759 -15.821 1.00 95.69 165 SER A N 1
ATOM 1378 C CA . SER A 1 165 ? 10.721 3.627 -15.070 1.00 95.69 165 SER A CA 1
ATOM 1379 C C . SER A 1 165 ? 12.006 3.962 -15.837 1.00 95.69 165 SER A C 1
ATOM 1381 O O . SER A 1 165 ? 12.547 5.039 -15.637 1.00 95.69 165 SER A O 1
ATOM 1383 N N . ILE A 1 166 ? 12.513 3.063 -16.688 1.00 94.44 166 ILE A N 1
ATOM 1384 C CA . ILE A 1 166 ? 13.690 3.354 -17.527 1.00 94.44 166 ILE A CA 1
ATOM 1385 C C . ILE A 1 166 ? 13.310 4.295 -18.674 1.00 94.44 166 ILE A C 1
ATOM 1387 O O . ILE A 1 166 ? 14.082 5.180 -19.034 1.00 94.44 166 ILE A O 1
ATOM 1391 N N . ILE A 1 167 ? 12.119 4.103 -19.246 1.00 95.31 167 ILE A N 1
ATOM 1392 C CA . ILE A 1 167 ? 11.586 4.994 -20.279 1.00 95.31 167 ILE A CA 1
ATOM 1393 C C . ILE A 1 167 ? 11.404 6.400 -19.694 1.00 95.31 167 ILE A C 1
ATOM 1395 O O . ILE A 1 167 ? 11.923 7.347 -20.262 1.00 95.31 167 ILE A O 1
ATOM 1399 N N . ASP A 1 168 ? 10.768 6.519 -18.531 1.00 96.56 168 ASP A N 1
ATOM 1400 C CA . ASP A 1 168 ? 10.625 7.766 -17.764 1.00 96.56 168 ASP A CA 1
ATOM 1401 C C . ASP A 1 168 ? 11.977 8.481 -17.580 1.00 96.56 168 ASP A C 1
ATOM 1403 O O . ASP A 1 168 ? 12.142 9.614 -18.022 1.00 96.56 168 ASP A O 1
ATOM 1407 N N . ASP A 1 169 ? 13.000 7.769 -17.089 1.00 95.44 169 ASP A N 1
ATOM 1408 C CA . ASP A 1 169 ? 14.362 8.314 -16.944 1.00 95.44 169 ASP A CA 1
ATOM 1409 C C . ASP A 1 169 ? 14.971 8.799 -18.273 1.00 95.44 169 ASP A C 1
ATOM 1411 O O . ASP A 1 169 ? 15.759 9.748 -18.297 1.00 95.44 169 ASP A O 1
ATOM 1415 N N . THR A 1 170 ? 14.620 8.145 -19.385 1.00 95.50 170 THR A N 1
ATOM 1416 C CA . THR A 1 170 ? 15.085 8.529 -20.725 1.00 95.50 170 THR A CA 1
ATOM 1417 C C . THR A 1 170 ? 14.478 9.864 -21.152 1.00 95.50 170 THR A C 1
ATOM 1419 O O . THR A 1 170 ? 15.201 10.713 -21.673 1.00 95.50 170 THR A O 1
ATOM 1422 N N . PHE A 1 171 ? 13.176 10.055 -20.918 1.00 96.38 171 PHE A N 1
ATOM 1423 C CA . PHE A 1 171 ? 12.444 11.276 -21.274 1.00 96.38 171 PHE A CA 1
ATOM 1424 C C . PHE A 1 171 ? 12.786 12.460 -20.369 1.00 96.38 171 PHE A C 1
ATOM 1426 O O . PHE A 1 171 ? 12.901 13.580 -20.862 1.00 96.38 171 PHE A O 1
ATOM 1433 N N . ASP A 1 172 ? 12.968 12.222 -19.073 1.00 93.44 172 ASP A N 1
ATOM 1434 C CA . ASP A 1 172 ? 13.101 13.303 -18.095 1.00 93.44 172 ASP A CA 1
ATOM 1435 C C . ASP A 1 172 ? 14.501 13.918 -18.047 1.00 93.44 172 ASP A C 1
ATOM 1437 O O . ASP A 1 172 ? 14.649 15.111 -17.777 1.00 93.44 172 ASP A O 1
ATOM 1441 N N . ALA A 1 173 ? 15.541 13.103 -18.241 1.00 85.94 173 ALA A N 1
ATOM 1442 C CA . ALA A 1 173 ? 16.894 13.500 -17.854 1.00 85.94 173 ALA A CA 1
ATOM 1443 C C . ALA A 1 173 ? 17.979 13.218 -18.894 1.00 85.94 173 ALA A C 1
ATOM 1445 O O . ALA A 1 173 ? 19.088 13.734 -18.738 1.00 85.94 173 ALA A O 1
ATOM 1446 N N . TYR A 1 174 ? 17.712 12.391 -19.910 1.00 91.12 174 TYR A N 1
ATOM 1447 C CA . TYR A 1 174 ? 18.784 11.861 -20.753 1.00 91.12 174 TYR A CA 1
ATOM 1448 C C . TYR A 1 174 ? 18.691 12.252 -22.227 1.00 91.12 174 TYR A C 1
ATOM 1450 O O . TYR A 1 174 ? 19.660 12.783 -22.767 1.00 91.12 174 TYR A O 1
ATOM 1458 N N . ALA A 1 175 ? 17.569 11.974 -22.888 1.00 94.19 175 ALA A N 1
ATOM 1459 C CA . ALA A 1 175 ? 17.471 12.121 -24.334 1.00 94.19 175 ALA A CA 1
ATOM 1460 C C . ALA A 1 175 ? 17.115 13.552 -24.759 1.00 94.19 175 ALA A C 1
ATOM 1462 O O . ALA A 1 175 ? 16.378 14.276 -24.088 1.00 94.19 175 ALA A O 1
ATOM 1463 N N . THR A 1 176 ? 17.623 13.948 -25.921 1.00 96.75 176 THR A N 1
ATOM 1464 C CA . THR A 1 176 ? 17.227 15.191 -26.590 1.00 96.75 176 THR A CA 1
ATOM 1465 C C . THR A 1 176 ? 15.841 15.058 -27.223 1.00 96.75 176 THR A C 1
ATOM 1467 O O . THR A 1 176 ? 15.355 13.956 -27.479 1.00 96.75 176 THR A O 1
ATOM 1470 N N . TYR A 1 177 ? 15.195 16.187 -27.526 1.00 96.44 177 TYR A N 1
ATOM 1471 C CA . TYR A 1 177 ? 13.869 16.183 -28.150 1.00 96.44 177 TYR A CA 1
ATOM 1472 C C . TYR A 1 177 ? 13.824 15.370 -29.457 1.00 96.44 177 TYR A C 1
ATOM 1474 O O . TYR A 1 177 ? 12.922 14.555 -29.634 1.00 96.44 177 TYR A O 1
ATOM 1482 N N . ASP A 1 178 ? 14.817 15.527 -30.336 1.00 97.06 178 ASP A N 1
ATOM 1483 C CA . ASP A 1 178 ? 14.860 14.830 -31.629 1.00 97.06 178 ASP A CA 1
ATOM 1484 C C . ASP A 1 178 ? 14.995 13.300 -31.465 1.00 97.06 178 ASP A C 1
ATOM 1486 O O . ASP A 1 178 ? 14.368 12.519 -32.193 1.00 97.06 178 ASP A O 1
ATOM 1490 N N . GLU A 1 179 ? 15.756 12.853 -30.461 1.00 97.31 179 GLU A N 1
ATOM 1491 C CA . GLU A 1 179 ? 15.851 11.436 -30.087 1.00 97.31 179 GLU A CA 1
ATOM 1492 C C . GLU A 1 179 ? 14.519 10.918 -29.528 1.00 97.31 179 GLU A C 1
ATOM 1494 O O . GLU A 1 179 ? 14.077 9.827 -29.898 1.00 97.31 179 GLU A O 1
ATOM 1499 N N . LEU A 1 180 ? 13.839 11.711 -28.691 1.00 97.31 180 LEU A N 1
ATOM 1500 C CA . LEU A 1 180 ? 12.544 11.355 -28.106 1.00 97.31 180 LEU A CA 1
ATOM 1501 C C . LEU A 1 180 ? 11.421 11.274 -29.143 1.00 97.31 180 LEU A C 1
ATOM 1503 O O . LEU A 1 180 ? 10.565 10.394 -29.029 1.00 97.31 180 LEU A O 1
ATOM 1507 N N . VAL A 1 181 ? 11.430 12.123 -30.174 1.00 97.38 181 VAL A N 1
ATOM 1508 C CA . VAL A 1 181 ? 10.488 12.026 -31.303 1.00 97.38 181 VAL A CA 1
ATOM 1509 C C . VAL A 1 181 ? 10.645 10.675 -31.999 1.00 97.38 181 VAL A C 1
ATOM 1511 O O . VAL A 1 181 ? 9.666 9.950 -32.180 1.00 97.38 181 VAL A O 1
ATOM 1514 N N . THR A 1 182 ? 11.886 10.296 -32.313 1.00 97.44 182 THR A N 1
ATOM 1515 C CA . THR A 1 182 ? 12.188 9.020 -32.979 1.00 97.44 182 THR A CA 1
ATOM 1516 C C . THR A 1 182 ? 11.841 7.819 -32.094 1.00 97.44 182 THR A C 1
ATOM 1518 O O . THR A 1 182 ? 11.275 6.831 -32.566 1.00 97.44 182 THR A O 1
ATOM 1521 N N . PHE A 1 183 ? 12.147 7.896 -30.797 1.00 96.94 183 PHE A N 1
ATOM 1522 C CA . PHE A 1 183 ? 11.819 6.851 -29.828 1.00 96.94 183 PHE A CA 1
ATOM 1523 C C . PHE A 1 183 ? 10.302 6.676 -29.656 1.00 96.94 183 PHE A C 1
ATOM 1525 O O . PHE A 1 183 ? 9.809 5.549 -29.614 1.00 96.94 183 PHE A O 1
ATOM 1532 N N . THR A 1 184 ? 9.553 7.780 -29.611 1.00 97.50 184 THR A N 1
ATOM 1533 C CA . THR A 1 184 ? 8.087 7.766 -29.492 1.00 97.50 184 THR A CA 1
ATOM 1534 C C . THR A 1 184 ? 7.435 7.143 -30.722 1.00 97.50 184 THR A C 1
ATOM 1536 O O . THR A 1 184 ? 6.582 6.269 -30.571 1.00 97.50 184 THR A O 1
ATOM 1539 N N . ASP A 1 185 ? 7.873 7.527 -31.926 1.00 97.56 185 ASP A N 1
ATOM 1540 C CA . ASP A 1 185 ? 7.414 6.911 -33.178 1.00 97.56 185 ASP A CA 1
ATOM 1541 C C . ASP A 1 185 ? 7.669 5.396 -33.173 1.00 97.56 185 ASP A C 1
ATOM 1543 O O . ASP A 1 185 ? 6.795 4.603 -33.516 1.00 97.56 185 ASP A O 1
ATOM 1547 N N . ALA A 1 186 ? 8.834 4.961 -32.683 1.00 97.56 186 ALA A N 1
ATOM 1548 C CA . ALA A 1 186 ? 9.151 3.541 -32.591 1.00 97.56 186 ALA A CA 1
ATOM 1549 C C . ALA A 1 186 ? 8.241 2.744 -31.643 1.00 97.56 186 ALA A C 1
ATOM 1551 O O . ALA A 1 186 ? 8.008 1.570 -31.918 1.00 97.56 186 ALA A O 1
ATOM 1552 N N . ILE A 1 187 ? 7.729 3.348 -30.566 1.00 95.56 187 ILE A N 1
ATOM 1553 C CA . ILE A 1 187 ? 6.782 2.699 -29.640 1.00 95.56 187 ILE A CA 1
ATOM 1554 C C . ILE A 1 187 ? 5.366 2.615 -30.231 1.00 95.56 187 ILE A C 1
ATOM 1556 O O . ILE A 1 187 ? 4.621 1.700 -29.885 1.00 95.56 187 ILE A O 1
ATOM 1560 N N . GLN A 1 188 ? 4.972 3.571 -31.076 1.00 96.56 188 GLN A N 1
ATOM 1561 C CA . GLN A 1 188 ? 3.609 3.658 -31.618 1.00 96.56 188 GLN A CA 1
ATOM 1562 C C . GLN A 1 188 ? 3.335 2.711 -32.797 1.00 96.56 188 GLN A C 1
ATOM 1564 O O . GLN A 1 188 ? 2.168 2.417 -33.060 1.00 96.56 188 GLN A O 1
ATOM 1569 N N . ARG A 1 189 ? 4.378 2.270 -33.508 1.00 93.44 189 ARG A N 1
ATOM 1570 C CA . ARG A 1 189 ? 4.284 1.336 -34.644 1.00 93.44 189 ARG A CA 1
ATOM 1571 C C . ARG A 1 189 ? 4.051 -0.104 -34.201 1.00 93.44 189 ARG A C 1
ATOM 1573 O O . ARG A 1 189 ? 3.268 -0.786 -34.898 1.00 93.44 189 ARG A O 1
#

Mean predicted aligned error: 4.27 Å

Radius of gyration: 23.15 Å; Cα contacts (8 Å, |Δi|>4): 112; chains: 1; bounding box: 54×38×64 Å

Sequence (189 aa):
GKFKETVTNDVQGLLSLYEASHLRVRDEEILEEALTFTITHLESIVSNLSNNSLKVEVTEALSQPIRMTLPRMGARKYISIYENNDAHNYLLLKFAKLDFNMLQKFHQRELSELTRWWKDLHFANKYPYARDRLVECYFWILGVYFEPKYSRARKMLTKVLKMTSIIDDTFDAYATYDELVTFTDAIQR

pLDDT: mean 95.12, std 4.21, range [72.0, 98.75]

InterPro domains:
  IPR001906 Terpene synthase, N-terminal domain [PF01397] (1-62)
  IPR005630 Terpene synthase, metal-binding domain [PF03936] (119-189)
  IPR008930 Terpenoid cyclases/protein prenyltransferase alpha-alpha toroid [SSF48239] (2-86)
  IPR008949 Isoprenoid synthase domain superfamily [G3DSA:1.10.600.10] (88-189)
  IPR008949 Isoprenoid synthase domain superfamily [SSF48576] (88-189)
  IPR036965 Terpene synthase, N-terminal domain s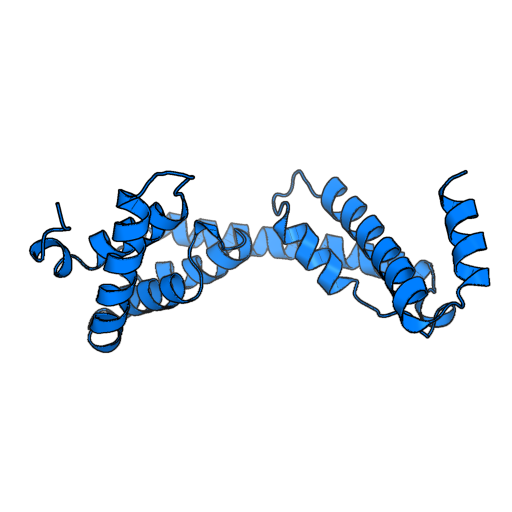uperfamily [G3DSA:1.50.10.130] (1-87)
  IPR050148 Terpene synthase-like [PTHR31225] (2-189)

Nearest PDB structures (foldseek):
  5eas-assembly1_A  TM=9.824E-01  e=6.059E-12  Nicotiana tabacum
  1hxa-assembly1_A  TM=9.787E-01  e=1.545E-11  Nicotiana tabacum
  3n0f-assembly2_B  TM=9.661E-01  e=3.122E-10  Populus tremula x Populus alba
  1n20-assembly1_B  TM=9.506E-01  e=1.933E-09  Salvia officinalis
  1n1z-assembly1_B  TM=9.510E-01  e=2.031E-09  Salvia officinalis

Solvent-accessible surface area (backbone atoms only — not comparable to full-atom values): 10941 Å² total; per-residue (Å²): 139,76,84,62,74,76,53,71,77,37,60,68,59,36,52,51,46,33,54,54,29,69,70,60,63,89,92,45,62,70,34,57,52,39,33,56,53,27,52,58,52,50,67,71,44,48,84,75,48,84,51,64,52,62,32,49,52,53,53,47,40,77,76,52,38,70,86,80,41,47,68,67,61,46,49,62,53,46,55,59,50,47,69,66,36,94,84,51,58,64,68,59,54,52,48,52,54,51,52,52,52,52,50,50,55,51,51,52,51,53,50,51,53,50,51,50,57,52,57,75,68,42,44,70,78,76,39,72,88,44,81,91,51,64,67,58,36,40,52,55,39,44,61,76,56,74,54,76,92,44,51,67,58,40,58,51,50,25,51,51,49,48,53,48,52,46,51,50,40,38,68,76,75,66,54,52,70,73,55,47,54,55,53,51,53,65,73,75,108

Organism: NCBI:txid62892

Secondary structure (DSSP, 8-state):
-PPPGGGGG-HHHHHHHHHHHTT--TT-HHHHHHHHHHHHHHHHHGGG---HHHHHHHHHHHHS-GGGS-HHHHHHHHHHHHHT-TT--HHHHHHHHHHHHHHHHHHHHHHHHHHHHHHHHTHHHH-TTS---HHHHHHHHHHH--SGGGHHHHHHHHHHHHHHHHHHHIIIII--HHHHHHHHHHHH-